Protein AF-A0A8T0N775-F1 (afdb_monomer_lite)

Structure (mmCIF, N/CA/C/O backbone):
data_AF-A0A8T0N775-F1
#
_entry.id   AF-A0A8T0N775-F1
#
loop_
_atom_site.group_PDB
_atom_site.id
_atom_site.type_symbol
_atom_site.label_atom_id
_atom_site.label_alt_id
_atom_site.label_comp_id
_atom_site.label_asym_id
_atom_site.label_entity_id
_atom_site.label_seq_id
_atom_site.pdbx_PDB_ins_code
_atom_site.Cartn_x
_atom_site.Cartn_y
_atom_site.Cartn_z
_atom_site.occupancy
_atom_site.B_iso_or_equiv
_atom_site.auth_seq_id
_atom_site.auth_comp_id
_atom_site.auth_asym_id
_atom_site.auth_atom_id
_atom_site.pdbx_PDB_model_num
ATOM 1 N N . MET A 1 1 ? 17.453 -7.716 -20.334 1.00 84.75 1 MET A N 1
ATOM 2 C CA . MET A 1 1 ? 17.693 -6.334 -20.805 1.00 84.75 1 MET A CA 1
ATOM 3 C C . MET A 1 1 ? 17.492 -6.223 -22.307 1.00 84.75 1 MET A C 1
ATOM 5 O O . MET A 1 1 ? 16.385 -5.897 -22.691 1.00 84.75 1 MET A O 1
ATOM 9 N N . HIS A 1 2 ? 18.442 -6.613 -23.163 1.00 90.62 2 HIS A N 1
ATOM 10 C CA . HIS A 1 2 ? 18.283 -6.448 -24.623 1.00 90.62 2 HIS A CA 1
ATOM 11 C C . HIS A 1 2 ? 17.076 -7.173 -25.236 1.00 90.62 2 HIS A C 1
ATOM 13 O O . HIS A 1 2 ? 16.442 -6.647 -26.139 1.00 90.62 2 HIS A O 1
ATOM 19 N N . ALA A 1 3 ? 16.717 -8.359 -24.730 1.00 91.69 3 ALA A N 1
ATOM 20 C CA . ALA A 1 3 ? 15.507 -9.049 -25.178 1.00 91.69 3 ALA A CA 1
ATOM 21 C C . ALA A 1 3 ? 14.218 -8.285 -24.820 1.00 91.69 3 ALA A C 1
ATOM 23 O O . ALA A 1 3 ? 13.255 -8.357 -25.569 1.00 91.69 3 ALA A O 1
ATOM 24 N N . ALA A 1 4 ? 14.212 -7.555 -23.701 1.00 90.94 4 ALA A N 1
ATOM 25 C CA . ALA A 1 4 ? 13.081 -6.729 -23.289 1.00 90.94 4 ALA A CA 1
ATOM 26 C C . ALA A 1 4 ? 13.001 -5.444 -24.125 1.00 90.94 4 ALA A C 1
ATOM 28 O O . ALA A 1 4 ? 11.955 -5.126 -24.677 1.00 90.94 4 ALA A O 1
ATOM 29 N N . GLU A 1 5 ? 14.144 -4.781 -24.304 1.00 91.69 5 GLU A N 1
ATOM 30 C CA . GLU A 1 5 ? 14.291 -3.575 -25.125 1.00 91.69 5 GLU A CA 1
ATOM 31 C C . GLU A 1 5 ? 13.917 -3.809 -26.595 1.00 91.69 5 GLU A C 1
ATOM 33 O O . GLU A 1 5 ? 13.253 -2.981 -27.213 1.00 91.69 5 GLU A O 1
ATOM 38 N N . GLY A 1 6 ? 14.280 -4.964 -27.155 1.00 90.88 6 GLY A N 1
ATOM 39 C CA . GLY A 1 6 ? 13.924 -5.353 -28.524 1.00 90.88 6 GLY A CA 1
ATOM 40 C C . GLY A 1 6 ? 12.517 -5.936 -28.689 1.00 90.88 6 GLY A C 1
ATOM 41 O O . GLY A 1 6 ? 12.158 -6.318 -29.802 1.00 90.88 6 GLY A O 1
ATOM 42 N N . GLY A 1 7 ? 11.745 -6.057 -27.607 1.00 90.94 7 GLY A N 1
ATOM 43 C CA . GLY A 1 7 ? 10.399 -6.630 -27.627 1.00 90.94 7 GLY A CA 1
ATOM 44 C C . GLY A 1 7 ? 10.355 -8.106 -28.034 1.00 90.94 7 GLY A C 1
ATOM 45 O O . GLY A 1 7 ? 9.494 -8.575 -28.779 1.00 90.94 7 GLY A O 1
ATOM 46 N N . HIS A 1 8 ? 11.368 -8.865 -27.624 1.00 94.75 8 HIS A N 1
ATOM 47 C CA . HIS A 1 8 ? 11.539 -10.268 -27.982 1.00 94.75 8 HIS A CA 1
ATOM 48 C C . HIS A 1 8 ? 11.008 -11.183 -26.875 1.00 94.75 8 HIS A C 1
ATOM 50 O O . HIS A 1 8 ? 11.782 -11.900 -26.233 1.00 94.75 8 HIS A O 1
ATOM 56 N N . ALA A 1 9 ? 9.687 -11.208 -26.680 1.00 92.44 9 ALA A N 1
ATOM 57 C CA . ALA A 1 9 ? 9.023 -11.975 -25.620 1.00 92.44 9 ALA A CA 1
ATOM 58 C C . ALA A 1 9 ? 9.470 -13.450 -25.544 1.00 92.44 9 ALA A C 1
ATOM 60 O O . ALA A 1 9 ? 9.742 -13.971 -24.465 1.00 92.44 9 ALA A O 1
ATOM 61 N N . ALA A 1 10 ? 9.620 -14.134 -26.685 1.00 94.19 10 ALA A N 1
ATOM 62 C CA . ALA A 1 10 ? 10.076 -15.528 -26.711 1.00 94.19 10 ALA A CA 1
ATOM 63 C C . ALA A 1 10 ? 11.511 -15.699 -26.173 1.00 94.19 10 ALA A C 1
ATOM 65 O O . ALA A 1 10 ? 11.799 -16.657 -25.456 1.00 94.19 10 ALA A O 1
ATOM 66 N N . VAL A 1 11 ? 12.402 -14.753 -26.486 1.00 94.50 11 VAL A N 1
ATOM 67 C CA . VAL A 1 11 ? 13.789 -14.752 -25.998 1.00 94.50 11 VAL A CA 1
ATOM 68 C C . VAL A 1 11 ? 13.825 -14.391 -24.516 1.00 94.50 11 VAL A C 1
ATOM 70 O O . VAL A 1 11 ? 14.530 -15.042 -23.749 1.00 94.50 11 VAL A O 1
ATOM 73 N N . ALA A 1 12 ? 13.037 -13.397 -24.098 1.00 93.94 12 ALA A N 1
ATOM 74 C CA . ALA A 1 12 ? 12.896 -13.031 -22.693 1.00 93.94 12 ALA A CA 1
ATOM 75 C C . ALA A 1 12 ? 12.409 -14.226 -21.857 1.00 93.94 12 ALA A C 1
ATOM 77 O O . ALA A 1 12 ? 13.007 -14.524 -20.828 1.00 93.94 12 ALA A O 1
ATOM 78 N N . ARG A 1 13 ? 11.410 -14.974 -22.344 1.00 94.62 13 ARG A N 1
ATOM 79 C CA . ARG A 1 13 ? 10.893 -16.177 -21.675 1.00 94.62 13 ARG A CA 1
ATOM 80 C C . ARG A 1 13 ? 11.971 -17.239 -21.499 1.00 94.62 13 ARG A C 1
ATOM 82 O O . ARG A 1 13 ? 12.171 -17.712 -20.390 1.00 94.62 13 ARG A O 1
ATOM 89 N N . LEU A 1 14 ? 12.701 -17.555 -22.569 1.00 96.06 14 LEU A N 1
ATOM 90 C CA . LEU A 1 14 ? 13.781 -18.539 -22.512 1.00 96.06 14 LEU A CA 1
ATOM 91 C C . LEU A 1 14 ? 14.865 -18.140 -21.500 1.00 96.06 14 LEU A C 1
ATOM 93 O O . LEU A 1 14 ? 15.341 -18.980 -20.744 1.00 96.06 14 LEU A O 1
ATOM 97 N N . LEU A 1 15 ? 15.247 -16.860 -21.469 1.00 94.19 15 LEU A N 1
ATOM 98 C CA . LEU A 1 15 ? 16.236 -16.356 -20.513 1.00 94.19 15 LEU A CA 1
ATOM 99 C C . LEU A 1 15 ? 15.755 -16.520 -19.066 1.00 94.19 15 LEU A C 1
ATOM 101 O O . LEU A 1 15 ? 16.523 -16.982 -18.224 1.00 94.19 15 LEU A O 1
ATOM 105 N N . LEU A 1 16 ? 14.496 -16.177 -18.791 1.00 93.31 16 LEU A N 1
ATOM 106 C CA . LEU A 1 16 ? 13.882 -16.340 -17.473 1.00 93.31 16 LEU A CA 1
ATOM 107 C C . LEU A 1 16 ? 13.796 -17.815 -17.054 1.00 93.31 16 LEU A C 1
ATOM 109 O O . LEU A 1 16 ? 14.168 -18.152 -15.933 1.00 93.31 16 LEU A O 1
ATOM 113 N N . ASP A 1 17 ? 13.396 -18.706 -17.965 1.00 91.06 17 ASP A N 1
ATOM 114 C CA . ASP A 1 17 ? 13.342 -20.155 -17.719 1.00 91.06 17 ASP A CA 1
ATOM 115 C C . ASP A 1 17 ? 14.737 -20.742 -17.425 1.00 91.06 17 ASP A C 1
ATOM 117 O O . ASP A 1 17 ? 14.873 -21.703 -16.666 1.00 91.06 17 ASP A O 1
ATOM 121 N N . CYS A 1 18 ? 15.794 -20.139 -17.980 1.00 93.19 18 CYS A N 1
ATOM 122 C CA . CYS A 1 18 ? 17.189 -20.466 -17.673 1.00 93.19 18 CYS A CA 1
ATOM 123 C C . CYS A 1 18 ? 17.726 -19.793 -16.393 1.00 93.19 18 CYS A C 1
ATOM 125 O O . CYS A 1 18 ? 18.907 -19.953 -16.078 1.00 93.19 18 CYS A O 1
ATOM 127 N N . GLY A 1 19 ? 16.892 -19.057 -15.654 1.00 87.12 19 GLY A N 1
ATOM 128 C CA . GLY A 1 19 ? 17.256 -18.421 -14.387 1.00 87.12 19 GLY A CA 1
ATOM 129 C C . GLY A 1 19 ? 17.921 -17.052 -14.528 1.00 87.12 19 GLY A C 1
ATOM 130 O O . GLY A 1 19 ? 18.602 -16.610 -13.602 1.00 87.12 19 GLY A O 1
ATOM 131 N N . ALA A 1 20 ? 17.760 -16.369 -15.667 1.00 88.62 20 ALA A N 1
ATOM 132 C CA . A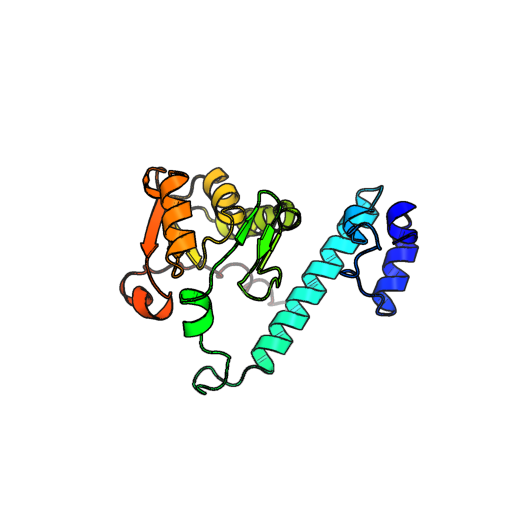LA A 1 20 ? 18.201 -14.985 -15.778 1.00 88.62 20 ALA A CA 1
ATOM 133 C C . ALA A 1 20 ? 17.448 -14.111 -14.755 1.00 88.62 20 ALA A C 1
ATOM 135 O O . ALA A 1 20 ? 16.220 -14.187 -14.669 1.00 88.62 20 ALA A O 1
ATOM 136 N N . PRO A 1 21 ? 18.150 -13.262 -13.989 1.00 81.44 21 PRO A N 1
ATOM 137 C CA . PRO A 1 21 ? 17.514 -12.469 -12.949 1.00 81.44 21 PRO A CA 1
ATOM 138 C C . PRO A 1 21 ? 16.680 -11.338 -13.563 1.00 81.44 21 PRO A C 1
ATOM 140 O O . PRO A 1 21 ? 17.197 -10.487 -14.290 1.00 81.44 21 PRO A O 1
ATOM 143 N N . TRP A 1 22 ? 15.382 -11.327 -13.257 1.00 81.56 22 TRP A N 1
ATOM 144 C CA . TRP A 1 22 ? 14.430 -10.336 -13.772 1.00 81.56 22 TRP A CA 1
ATOM 145 C C . TRP A 1 22 ? 14.584 -8.957 -13.108 1.00 81.56 22 TRP A C 1
ATOM 147 O O . TRP A 1 22 ? 14.297 -7.939 -13.733 1.00 81.56 22 TRP A O 1
ATOM 157 N N . ASN A 1 23 ? 15.081 -8.926 -11.867 1.00 81.69 23 ASN A N 1
ATOM 158 C CA . ASN A 1 23 ? 15.211 -7.737 -11.021 1.00 81.69 23 ASN A CA 1
ATOM 159 C C . ASN A 1 23 ? 16.591 -7.054 -11.099 1.00 81.69 23 ASN A C 1
ATOM 161 O O . ASN A 1 23 ? 16.858 -6.116 -10.348 1.00 81.69 23 ASN A O 1
ATOM 165 N N . VAL A 1 24 ? 17.492 -7.518 -11.972 1.00 84.12 24 VAL A N 1
ATOM 166 C CA . VAL A 1 24 ? 18.807 -6.884 -12.139 1.00 84.12 24 VAL A CA 1
ATOM 167 C C . VAL A 1 24 ? 18.664 -5.534 -12.830 1.00 84.12 24 VAL A C 1
ATOM 169 O O . VAL A 1 24 ? 18.008 -5.410 -13.865 1.00 84.12 24 VAL A O 1
ATOM 172 N N . LEU A 1 25 ? 19.340 -4.537 -12.263 1.00 81.81 25 LEU A N 1
ATOM 173 C CA . LEU A 1 25 ? 19.388 -3.182 -12.792 1.00 81.81 25 LEU A CA 1
ATOM 174 C C . LEU A 1 25 ? 20.577 -3.000 -13.741 1.00 81.81 25 LEU A C 1
ATOM 176 O O . LEU A 1 25 ? 21.671 -3.526 -13.522 1.00 81.81 25 LEU A O 1
ATOM 180 N N . SER A 1 26 ? 20.366 -2.214 -14.792 1.00 83.25 26 SER A N 1
ATOM 181 C CA . SER A 1 26 ? 21.425 -1.704 -15.657 1.00 83.25 26 SER A CA 1
ATOM 182 C C . SER A 1 26 ? 22.289 -0.665 -14.916 1.00 83.25 26 SER A C 1
ATOM 184 O O . SER A 1 26 ? 21.885 -0.148 -13.872 1.00 83.25 26 SER A O 1
ATOM 186 N N . PRO A 1 27 ? 23.443 -0.253 -15.478 1.00 85.31 27 PRO A N 1
ATOM 187 C CA . PRO A 1 27 ? 24.215 0.876 -14.948 1.00 85.31 27 PRO A CA 1
ATOM 188 C C . PRO A 1 27 ? 23.435 2.199 -14.867 1.00 85.31 27 PRO A C 1
ATOM 190 O O . PRO A 1 27 ? 23.824 3.087 -14.117 1.00 85.31 27 PRO A O 1
ATOM 193 N N . SER A 1 28 ? 22.345 2.337 -15.629 1.00 81.12 28 SER A N 1
ATOM 194 C CA . SER A 1 28 ? 21.437 3.488 -15.581 1.00 81.12 28 SER A CA 1
ATOM 195 C C . SER A 1 28 ? 20.267 3.301 -14.606 1.00 81.12 28 SER A C 1
ATOM 197 O O . SER A 1 28 ? 19.379 4.145 -14.570 1.00 81.12 28 SER A O 1
ATOM 199 N N . GLY A 1 29 ? 20.247 2.209 -13.835 1.00 78.75 29 GLY A N 1
ATOM 200 C CA . GLY A 1 29 ? 19.228 1.935 -12.822 1.00 78.75 29 GLY A CA 1
ATOM 201 C C . GLY A 1 29 ? 17.911 1.370 -13.356 1.00 78.75 29 GLY A C 1
ATOM 202 O O . GLY A 1 29 ? 16.942 1.345 -12.610 1.00 78.75 29 GLY A O 1
ATOM 203 N N . LEU A 1 30 ? 17.860 0.920 -14.613 1.00 81.19 30 LEU A N 1
ATOM 204 C CA . LEU A 1 30 ? 16.644 0.378 -15.233 1.00 81.19 30 LEU A CA 1
ATOM 205 C C . LEU A 1 30 ? 16.643 -1.149 -15.171 1.00 81.19 30 LEU A C 1
ATOM 207 O O . LEU A 1 30 ? 17.683 -1.767 -15.394 1.00 81.19 30 LEU A O 1
ATOM 211 N N . SER A 1 31 ? 15.493 -1.756 -14.900 1.00 88.44 31 SER A N 1
ATOM 212 C CA . SER A 1 31 ? 15.269 -3.203 -14.941 1.00 88.44 31 SER A CA 1
ATOM 213 C C . SER A 1 31 ? 14.849 -3.683 -16.334 1.00 88.44 31 SER A C 1
ATOM 215 O O . SER A 1 31 ? 14.630 -2.897 -17.259 1.00 88.44 31 SER A O 1
ATOM 217 N N . ALA A 1 32 ? 14.720 -5.002 -16.505 1.00 89.25 32 ALA A N 1
ATOM 218 C CA . ALA A 1 32 ? 14.197 -5.557 -17.751 1.00 89.25 32 ALA A CA 1
ATOM 219 C C . ALA A 1 32 ? 12.751 -5.110 -18.008 1.00 89.25 32 ALA A C 1
ATOM 221 O O . ALA A 1 32 ? 12.403 -4.888 -19.163 1.00 89.25 32 ALA A O 1
ATOM 222 N N . GLY A 1 33 ? 11.944 -4.954 -16.952 1.00 86.62 33 GLY A N 1
ATOM 223 C CA . GLY A 1 33 ? 10.569 -4.464 -17.052 1.00 86.62 33 GLY A CA 1
ATOM 224 C C . GLY A 1 33 ? 10.501 -3.009 -17.510 1.00 86.62 33 GLY A C 1
ATOM 225 O O . GLY A 1 33 ? 9.695 -2.690 -18.377 1.00 86.62 33 GLY A O 1
ATOM 226 N N . ASP A 1 34 ? 11.404 -2.156 -17.015 1.00 84.38 34 ASP A N 1
ATOM 227 C CA . ASP A 1 34 ? 11.459 -0.734 -17.400 1.00 84.38 34 ASP A CA 1
ATOM 228 C C . ASP A 1 34 ? 11.850 -0.532 -18.869 1.00 84.38 34 ASP A C 1
ATOM 230 O O . ASP A 1 34 ? 11.483 0.460 -19.492 1.00 84.38 34 ASP A O 1
ATOM 234 N N . LEU A 1 35 ? 12.620 -1.473 -19.419 1.00 88.38 35 LEU A N 1
ATOM 235 C CA . LEU A 1 35 ? 13.080 -1.441 -20.805 1.00 88.38 35 LEU A CA 1
ATOM 236 C C . LEU A 1 35 ? 12.129 -2.144 -21.777 1.00 88.38 35 LEU A C 1
ATOM 238 O O . LEU A 1 35 ? 12.411 -2.139 -22.971 1.00 88.38 35 LEU A O 1
ATOM 242 N N . ALA A 1 36 ? 11.053 -2.782 -21.310 1.00 92.00 36 ALA A N 1
ATOM 243 C CA . ALA A 1 36 ? 10.150 -3.514 -22.191 1.00 92.00 36 ALA A CA 1
ATOM 244 C C . ALA A 1 36 ? 9.499 -2.565 -23.211 1.00 92.00 36 ALA A C 1
ATOM 246 O O . ALA A 1 36 ? 8.803 -1.621 -22.840 1.00 92.00 36 ALA A O 1
ATOM 247 N N . SER A 1 37 ? 9.738 -2.806 -24.502 1.00 87.12 37 SER A N 1
ATOM 248 C CA . SER A 1 37 ? 9.264 -1.920 -25.575 1.00 87.12 37 SER A CA 1
ATOM 249 C C . SER A 1 37 ? 7.874 -2.266 -26.107 1.00 87.12 37 SER A C 1
ATOM 251 O O . SER A 1 37 ? 7.293 -1.474 -26.853 1.00 87.12 37 SER A O 1
ATOM 253 N N . ASP A 1 38 ? 7.323 -3.415 -25.714 1.00 91.31 38 ASP A N 1
ATOM 254 C CA . ASP A 1 38 ? 5.996 -3.871 -26.106 1.00 91.31 38 ASP A CA 1
ATOM 255 C C . ASP A 1 38 ? 5.217 -4.500 -24.929 1.00 91.31 38 ASP A C 1
ATOM 257 O O . ASP A 1 38 ? 5.830 -5.002 -23.977 1.00 91.31 38 ASP A O 1
ATOM 261 N N . PRO A 1 39 ? 3.870 -4.502 -24.994 1.00 87.38 39 PRO A N 1
ATOM 262 C CA . PRO A 1 39 ? 3.026 -5.034 -23.926 1.00 87.38 39 PRO A CA 1
ATOM 263 C C . PRO A 1 39 ? 3.217 -6.528 -23.644 1.00 87.38 39 PRO A C 1
ATOM 265 O O . PRO A 1 39 ? 3.200 -6.919 -22.483 1.00 87.38 39 PRO A O 1
ATOM 268 N N . ASP A 1 40 ? 3.438 -7.363 -24.663 1.00 88.75 40 ASP A N 1
ATOM 269 C CA . ASP A 1 40 ? 3.531 -8.817 -24.474 1.00 88.75 40 ASP A CA 1
ATOM 270 C C . ASP A 1 40 ? 4.802 -9.183 -23.696 1.00 88.75 40 ASP A C 1
ATOM 272 O O . ASP A 1 40 ? 4.796 -10.058 -22.821 1.00 88.75 40 ASP A O 1
ATOM 276 N N . THR A 1 41 ? 5.910 -8.501 -23.998 1.00 88.44 41 THR A N 1
ATOM 277 C CA . THR A 1 41 ? 7.165 -8.674 -23.262 1.00 88.44 41 THR A CA 1
ATOM 278 C C . THR A 1 41 ? 7.074 -8.096 -21.851 1.00 88.44 41 THR A C 1
ATOM 280 O O . THR A 1 41 ? 7.595 -8.712 -20.917 1.00 88.44 41 THR A O 1
ATOM 283 N N . TYR A 1 42 ? 6.392 -6.960 -21.673 1.00 85.56 42 TYR A N 1
ATOM 284 C CA . TYR A 1 42 ? 6.141 -6.383 -20.351 1.00 85.56 42 TYR A CA 1
ATOM 285 C C . TYR A 1 42 ? 5.314 -7.327 -19.468 1.00 85.56 42 TYR A C 1
ATOM 287 O O . TYR A 1 42 ? 5.747 -7.670 -18.367 1.00 85.56 42 TYR A O 1
ATOM 295 N N . ASP A 1 43 ? 4.180 -7.817 -19.973 1.00 87.12 43 ASP A N 1
ATOM 296 C CA .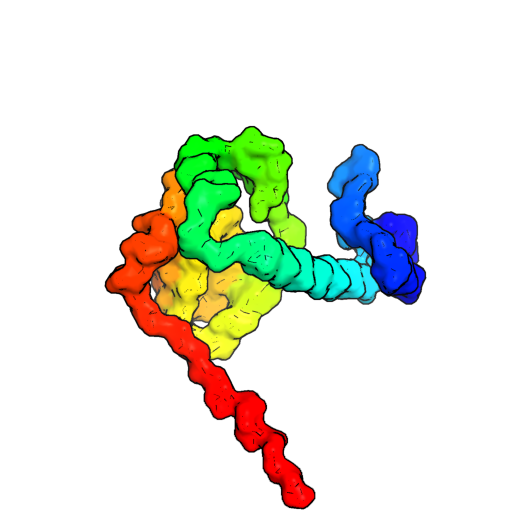 ASP A 1 43 ? 3.279 -8.717 -19.246 1.00 87.12 43 ASP A CA 1
ATOM 297 C C . ASP A 1 43 ? 3.977 -10.024 -18.857 1.00 87.12 43 ASP A C 1
ATOM 299 O O . ASP A 1 43 ? 3.796 -10.533 -17.749 1.00 87.12 43 ASP A O 1
ATOM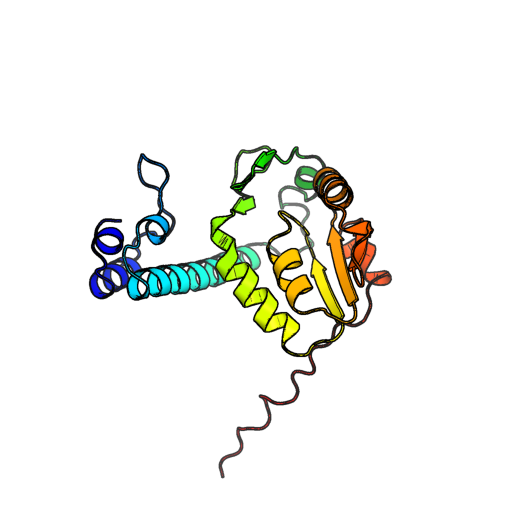 303 N N . LEU A 1 44 ? 4.828 -10.554 -19.740 1.00 92.00 44 LEU A N 1
ATOM 304 C CA . LEU A 1 44 ? 5.662 -11.718 -19.448 1.00 92.00 44 LEU A CA 1
ATOM 305 C C . LEU A 1 44 ? 6.631 -11.466 -18.284 1.00 92.00 44 LEU A C 1
ATOM 307 O O . LEU A 1 44 ? 6.763 -12.314 -17.397 1.00 92.00 44 LEU A O 1
ATOM 311 N N .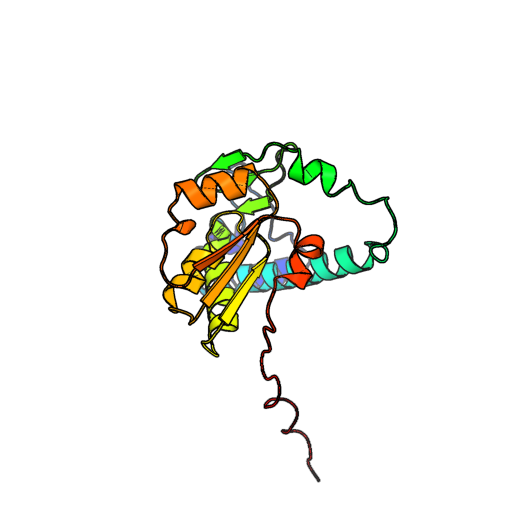 LEU A 1 45 ? 7.346 -10.339 -18.315 1.00 88.31 45 LEU A N 1
ATOM 312 C CA . LEU A 1 45 ? 8.312 -9.980 -17.275 1.00 88.31 45 LEU A CA 1
ATOM 313 C C . LEU A 1 45 ? 7.603 -9.740 -15.940 1.00 88.31 45 LEU A C 1
ATOM 315 O O . LEU A 1 45 ? 8.087 -10.203 -14.908 1.00 88.31 45 LEU A O 1
ATOM 319 N N . LEU A 1 46 ? 6.438 -9.091 -15.977 1.00 82.19 46 LEU A N 1
ATOM 320 C CA . LEU A 1 46 ? 5.595 -8.863 -14.812 1.00 82.19 46 LEU A CA 1
ATOM 321 C C . LEU A 1 46 ? 5.090 -10.187 -14.220 1.00 82.19 46 LEU A C 1
ATOM 323 O O . LEU A 1 46 ? 5.318 -10.441 -13.042 1.00 82.19 46 LEU A O 1
ATOM 327 N N . ASP A 1 47 ? 4.475 -11.073 -15.011 1.00 83.94 47 ASP A N 1
ATOM 328 C CA . ASP A 1 47 ? 3.993 -12.381 -14.527 1.00 83.94 47 ASP A CA 1
ATOM 329 C C . ASP A 1 47 ? 5.128 -13.209 -13.905 1.00 83.94 47 ASP A C 1
ATOM 331 O O . ASP A 1 47 ? 4.964 -13.808 -12.837 1.00 83.94 47 ASP A O 1
ATOM 335 N N . HIS A 1 48 ? 6.310 -13.196 -14.524 1.00 85.69 48 HIS A N 1
ATOM 336 C CA . HIS A 1 48 ? 7.468 -13.893 -13.977 1.00 85.69 48 HIS A CA 1
ATOM 337 C C . HIS A 1 48 ? 7.968 -13.273 -12.665 1.00 85.69 48 HIS A C 1
ATOM 339 O O . HIS A 1 48 ? 8.290 -14.014 -11.729 1.00 85.69 48 HIS A O 1
ATOM 345 N N . ALA A 1 49 ? 8.004 -11.942 -12.568 1.00 78.69 49 ALA A N 1
ATOM 346 C CA . ALA A 1 49 ? 8.354 -11.229 -11.342 1.00 78.69 49 ALA A CA 1
ATOM 347 C C . ALA A 1 49 ? 7.396 -11.586 -10.198 1.00 78.69 49 ALA A C 1
ATOM 349 O O . ALA A 1 49 ? 7.837 -11.999 -9.127 1.00 78.69 49 ALA A O 1
ATOM 350 N N . LEU A 1 50 ? 6.084 -11.550 -10.453 1.00 75.75 50 LEU A N 1
ATOM 351 C CA . LEU A 1 50 ? 5.056 -11.882 -9.461 1.00 75.75 50 LEU A CA 1
ATOM 352 C C . LEU A 1 50 ? 5.176 -13.310 -8.939 1.00 75.75 50 LEU A C 1
ATOM 354 O O . LEU A 1 50 ? 5.102 -13.549 -7.731 1.00 75.75 50 LEU A O 1
ATOM 358 N N . ARG A 1 51 ? 5.390 -14.274 -9.838 1.00 80.44 51 ARG A N 1
ATOM 359 C CA . ARG A 1 51 ? 5.589 -15.676 -9.447 1.00 80.44 51 ARG A CA 1
ATOM 360 C C . ARG A 1 51 ? 6.866 -15.854 -8.643 1.00 80.44 51 ARG A C 1
ATOM 362 O O . ARG A 1 51 ? 6.856 -16.573 -7.644 1.00 80.44 51 ARG A O 1
ATOM 369 N N . SER A 1 52 ? 7.944 -15.202 -9.069 1.00 78.19 52 SER A N 1
ATOM 370 C CA . SER A 1 52 ? 9.229 -15.253 -8.377 1.00 78.19 52 SER A CA 1
ATOM 371 C C . SER A 1 52 ? 9.111 -14.684 -6.968 1.00 78.19 52 SER A C 1
ATOM 373 O O . SER A 1 52 ? 9.508 -15.357 -6.024 1.00 78.19 52 SER A O 1
ATOM 375 N N . GLU A 1 53 ? 8.481 -13.521 -6.799 1.00 74.88 53 GLU A N 1
ATOM 376 C CA . GLU A 1 53 ? 8.250 -12.907 -5.486 1.00 74.88 53 GLU A CA 1
ATOM 377 C C . GLU A 1 53 ? 7.333 -13.747 -4.595 1.00 74.88 53 GLU A C 1
ATOM 379 O O . GLU A 1 53 ? 7.605 -13.923 -3.408 1.00 74.88 53 GLU A O 1
ATOM 384 N N . LEU A 1 54 ? 6.283 -14.363 -5.146 1.00 72.06 54 LEU A N 1
ATOM 385 C CA . LEU A 1 54 ? 5.425 -15.256 -4.365 1.00 72.06 54 LEU A CA 1
ATOM 386 C C . LEU A 1 54 ? 6.200 -16.478 -3.845 1.00 72.06 54 LEU A C 1
ATOM 388 O O . LEU A 1 54 ? 6.022 -16.887 -2.689 1.00 72.06 54 LEU A O 1
ATOM 392 N N . ILE A 1 55 ? 7.061 -17.060 -4.685 1.00 73.38 55 ILE A N 1
ATOM 393 C CA . ILE A 1 55 ? 7.913 -18.196 -4.319 1.00 73.38 55 ILE A CA 1
ATOM 394 C C . ILE A 1 55 ? 8.959 -17.760 -3.295 1.00 73.38 55 ILE A C 1
ATOM 396 O O . ILE A 1 55 ? 9.049 -18.383 -2.237 1.00 73.38 55 ILE A O 1
ATOM 400 N N . LEU A 1 56 ? 9.707 -16.690 -3.568 1.00 69.06 56 LEU A N 1
ATOM 401 C CA . LEU A 1 56 ? 10.735 -16.158 -2.674 1.00 69.06 56 LEU A CA 1
ATOM 402 C C . LEU A 1 56 ? 10.137 -15.759 -1.326 1.00 69.06 56 LEU A C 1
ATOM 404 O O . LEU A 1 56 ? 10.656 -16.169 -0.293 1.00 69.06 56 LEU A O 1
ATOM 408 N N . GLY A 1 57 ? 8.989 -15.083 -1.318 1.00 60.50 57 GLY A N 1
ATOM 409 C CA . GLY A 1 57 ? 8.247 -14.748 -0.106 1.00 60.50 57 GLY A CA 1
ATOM 410 C C . GLY A 1 57 ? 7.759 -15.984 0.653 1.00 60.50 57 GLY A C 1
ATOM 411 O O . GLY A 1 57 ? 7.806 -16.019 1.881 1.00 60.50 57 GLY A O 1
ATOM 412 N N . THR A 1 58 ? 7.333 -17.043 -0.043 1.00 63.22 58 THR A N 1
ATOM 413 C CA . THR A 1 58 ? 6.947 -18.314 0.599 1.00 63.22 58 THR A CA 1
ATOM 414 C C . THR A 1 58 ? 8.149 -19.042 1.193 1.00 63.22 58 THR A C 1
ATOM 416 O O . THR A 1 58 ? 8.060 -19.566 2.303 1.00 63.22 58 THR A O 1
ATOM 419 N N . VAL A 1 59 ? 9.279 -19.060 0.485 1.00 65.62 59 VAL A N 1
ATOM 420 C CA . VAL A 1 59 ? 10.537 -19.635 0.972 1.00 65.62 59 VAL A CA 1
ATOM 421 C C . VAL A 1 59 ? 11.048 -18.843 2.171 1.00 65.62 59 VAL A C 1
ATOM 423 O O . VAL A 1 59 ? 11.360 -19.456 3.187 1.00 65.62 59 VAL A O 1
ATOM 426 N N . ALA A 1 60 ? 11.036 -17.512 2.109 1.00 61.12 60 ALA A N 1
ATOM 427 C CA . ALA A 1 60 ? 11.397 -16.635 3.217 1.00 61.12 60 ALA A CA 1
ATOM 428 C C . ALA A 1 60 ? 10.506 -16.883 4.442 1.00 61.12 60 ALA A C 1
ATOM 430 O O . ALA A 1 60 ? 11.026 -17.061 5.536 1.00 61.12 60 ALA A O 1
ATOM 431 N N . ARG A 1 61 ? 9.181 -17.018 4.269 1.00 58.03 61 ARG A N 1
ATOM 432 C CA . ARG A 1 61 ? 8.250 -17.386 5.358 1.00 58.03 61 ARG A CA 1
ATOM 433 C C . ARG A 1 61 ? 8.494 -18.780 5.936 1.00 58.03 61 ARG A C 1
ATOM 435 O O . ARG A 1 61 ? 8.188 -19.009 7.097 1.00 58.03 61 ARG A O 1
ATOM 442 N N . ARG A 1 62 ? 8.988 -19.723 5.128 1.00 58.72 62 ARG A N 1
ATOM 443 C CA . ARG A 1 62 ? 9.284 -21.101 5.556 1.00 58.72 62 ARG A CA 1
ATOM 444 C C . ARG A 1 62 ? 10.657 -21.228 6.220 1.00 58.72 62 ARG A C 1
ATOM 446 O O . ARG A 1 62 ? 10.849 -22.121 7.039 1.00 58.72 62 ARG A O 1
ATOM 453 N N . GLN A 1 63 ? 11.607 -20.386 5.820 1.00 52.72 63 GLN A N 1
ATOM 454 C CA . GLN A 1 63 ? 12.933 -20.267 6.429 1.00 52.72 63 GLN A CA 1
ATOM 455 C C . GLN A 1 63 ? 12.903 -19.388 7.682 1.00 52.72 63 GLN A C 1
ATOM 457 O O . GLN A 1 63 ? 13.696 -19.614 8.592 1.00 52.72 63 GLN A O 1
ATOM 462 N N . ALA A 1 64 ? 11.964 -18.442 7.764 1.00 41.66 64 ALA A N 1
ATOM 463 C CA . ALA A 1 64 ? 11.578 -17.824 9.017 1.00 41.66 64 ALA A CA 1
ATOM 464 C C . ALA A 1 64 ? 11.033 -18.925 9.939 1.00 41.66 64 ALA A C 1
ATOM 466 O O . ALA A 1 64 ? 10.080 -19.631 9.603 1.00 41.66 64 ALA A O 1
ATOM 467 N N . ALA A 1 65 ? 11.684 -19.107 11.087 1.00 39.50 65 ALA A N 1
ATOM 468 C CA . ALA A 1 65 ? 11.189 -19.961 12.157 1.00 39.50 65 ALA A CA 1
ATOM 469 C C . ALA A 1 65 ? 9.734 -19.577 12.513 1.00 39.50 65 ALA A C 1
ATOM 471 O O . ALA A 1 65 ? 9.334 -18.432 12.269 1.00 39.50 65 ALA A O 1
ATOM 472 N N . PRO A 1 66 ? 8.921 -20.494 13.086 1.00 42.31 66 PRO A N 1
ATOM 473 C CA . PRO A 1 66 ? 7.615 -20.112 13.619 1.00 42.31 66 PRO A CA 1
ATOM 474 C C . PRO A 1 66 ? 7.804 -18.877 14.498 1.00 42.31 66 PRO A C 1
ATOM 476 O O . PRO A 1 66 ? 8.737 -18.854 15.296 1.00 42.31 66 PRO A O 1
ATOM 479 N N . ALA A 1 67 ? 6.960 -17.862 14.297 1.00 43.84 67 ALA A N 1
ATOM 480 C CA . ALA A 1 67 ? 7.035 -16.530 14.898 1.00 43.84 67 ALA A CA 1
ATOM 481 C C . ALA A 1 67 ? 6.852 -16.547 16.431 1.00 43.84 67 ALA A C 1
ATOM 483 O O . ALA A 1 67 ? 5.888 -16.010 16.958 1.00 43.84 67 ALA A O 1
ATOM 484 N N . ASN A 1 68 ? 7.776 -17.216 17.117 1.00 44.34 68 ASN A N 1
ATOM 485 C CA . ASN A 1 68 ? 7.967 -17.342 18.557 1.00 44.34 68 ASN A CA 1
ATOM 486 C C . ASN A 1 68 ? 9.467 -17.413 18.916 1.00 44.34 68 ASN A C 1
ATOM 488 O O . ASN A 1 68 ? 9.803 -17.702 20.061 1.00 44.34 68 ASN A O 1
ATOM 492 N N . SER A 1 69 ? 10.379 -17.175 17.968 1.00 38.41 69 SER A N 1
ATOM 493 C CA . SER A 1 69 ? 11.797 -16.969 18.269 1.00 38.41 69 SER A CA 1
ATOM 494 C C . SER A 1 69 ? 12.173 -15.522 17.985 1.00 38.41 69 SER A C 1
ATOM 496 O O . SER A 1 69 ? 12.073 -15.059 16.849 1.00 38.41 69 SER A O 1
ATOM 498 N N . ASP A 1 70 ? 12.625 -14.869 19.044 1.00 46.66 70 ASP A N 1
ATOM 499 C CA . ASP A 1 70 ? 13.128 -13.501 19.220 1.00 46.66 70 ASP A CA 1
ATOM 500 C C . ASP A 1 70 ? 14.375 -13.150 18.361 1.00 46.66 70 ASP A C 1
ATOM 502 O O . ASP A 1 70 ? 15.142 -12.263 18.703 1.00 46.66 70 ASP A O 1
ATOM 506 N N . ASP A 1 71 ? 14.612 -13.877 17.260 1.00 40.34 71 ASP A N 1
ATOM 507 C CA . ASP A 1 71 ? 15.872 -13.889 16.489 1.00 40.34 71 ASP A CA 1
ATOM 508 C C . ASP A 1 71 ? 15.731 -13.381 15.035 1.00 40.34 71 ASP A C 1
ATOM 510 O O . ASP A 1 71 ? 16.679 -13.435 14.249 1.00 40.34 71 ASP A O 1
ATOM 514 N N . GLY A 1 72 ? 14.563 -12.864 14.636 1.00 42.38 72 GLY A N 1
ATOM 515 C CA . GLY A 1 72 ? 14.517 -11.922 13.506 1.00 42.38 72 GLY A CA 1
ATOM 516 C C . GLY A 1 72 ? 15.083 -10.572 13.962 1.00 42.38 72 GLY A C 1
ATOM 517 O O . GLY A 1 72 ? 14.955 -10.277 15.151 1.00 42.38 72 GLY A O 1
ATOM 518 N N . PRO A 1 73 ? 15.678 -9.721 13.092 1.00 40.69 73 PRO A N 1
ATOM 519 C CA . PRO A 1 73 ? 15.932 -8.342 13.500 1.00 40.69 73 PRO A CA 1
ATOM 520 C C . PRO A 1 73 ? 14.592 -7.803 14.011 1.00 40.69 73 PRO A C 1
ATOM 522 O O . PRO A 1 73 ? 13.589 -7.923 13.294 1.00 40.69 73 PRO A O 1
ATOM 525 N N . PRO A 1 74 ? 14.522 -7.353 15.271 1.00 43.66 74 PRO A N 1
ATOM 526 C CA . PRO A 1 74 ? 13.242 -7.163 15.916 1.00 43.66 74 PRO A CA 1
ATOM 527 C C . PRO A 1 74 ? 12.451 -6.140 15.104 1.00 43.66 74 PRO A C 1
ATOM 529 O O . PRO A 1 74 ? 13.011 -5.166 14.601 1.00 43.66 74 PRO A O 1
ATOM 532 N N . ALA A 1 75 ? 11.136 -6.332 14.981 1.00 49.62 75 ALA A N 1
ATOM 533 C CA . ALA A 1 75 ? 10.245 -5.315 14.413 1.00 49.62 75 ALA A CA 1
ATOM 534 C C . ALA A 1 75 ? 10.391 -3.948 15.129 1.00 49.62 75 ALA A C 1
ATOM 536 O O . ALA A 1 75 ? 9.948 -2.925 14.613 1.00 49.62 75 ALA A O 1
ATOM 537 N N . GLU A 1 76 ? 11.030 -3.932 16.304 1.00 49.31 76 GLU A N 1
ATOM 538 C CA . GLU A 1 76 ? 11.528 -2.751 17.016 1.00 49.31 76 GLU A CA 1
ATOM 539 C C . GLU A 1 76 ? 12.459 -1.898 16.146 1.00 49.31 76 GLU A C 1
ATOM 541 O O . GLU A 1 76 ? 12.243 -0.694 16.061 1.00 49.31 76 GLU A O 1
ATOM 546 N N . ASN A 1 77 ? 13.377 -2.499 15.379 1.00 61.22 77 ASN A N 1
ATOM 547 C CA . ASN A 1 77 ? 14.260 -1.743 14.491 1.00 61.22 77 ASN A CA 1
ATOM 548 C C . ASN A 1 77 ? 13.496 -1.038 13.369 1.00 61.22 77 ASN A C 1
ATOM 550 O O . ASN A 1 77 ? 13.886 0.058 12.997 1.00 61.22 77 ASN A O 1
ATOM 554 N N . TYR A 1 78 ? 12.414 -1.618 12.835 1.00 61.16 78 TYR A N 1
ATOM 555 C CA . TYR A 1 78 ? 11.651 -0.967 11.765 1.00 61.16 78 TYR A CA 1
ATOM 556 C C . TYR A 1 78 ? 10.866 0.240 12.283 1.00 61.16 78 TYR A C 1
ATOM 558 O O . TYR A 1 78 ? 10.941 1.306 11.685 1.00 61.16 78 TYR A O 1
ATOM 566 N N . LEU A 1 79 ? 10.161 0.100 13.411 1.00 69.44 79 LEU A N 1
ATOM 567 C CA . LEU A 1 79 ? 9.355 1.191 13.978 1.00 69.44 79 LEU A CA 1
ATOM 568 C C . LEU A 1 79 ? 10.198 2.350 14.527 1.00 69.44 79 LEU A C 1
ATOM 570 O O . LEU A 1 79 ? 9.691 3.464 14.656 1.00 69.44 79 LEU A O 1
ATOM 574 N N . GLU A 1 80 ? 11.461 2.080 14.855 1.00 65.94 80 GLU A N 1
ATOM 575 C CA . GLU A 1 80 ? 12.443 3.074 15.296 1.00 65.94 80 GLU A CA 1
ATOM 576 C C . GLU A 1 80 ? 13.337 3.580 14.150 1.00 65.94 80 GLU A C 1
ATOM 578 O O . GLU A 1 80 ? 14.033 4.590 14.300 1.00 65.94 80 GLU A O 1
ATOM 583 N N . SER A 1 81 ? 13.330 2.903 12.997 1.00 63.97 81 SER A N 1
ATOM 584 C CA . SER A 1 81 ? 14.120 3.303 11.835 1.00 63.97 81 SER A CA 1
ATOM 585 C C . SER A 1 81 ? 13.519 4.518 11.142 1.00 63.97 81 SER A C 1
ATOM 587 O O . SER A 1 81 ? 12.309 4.704 11.080 1.00 63.97 81 SER A O 1
ATOM 589 N N . ARG A 1 82 ? 14.387 5.357 10.571 1.00 65.44 82 ARG A N 1
ATOM 590 C CA . ARG A 1 82 ? 13.932 6.404 9.658 1.00 65.44 82 ARG A CA 1
ATOM 591 C C . ARG A 1 82 ? 13.552 5.792 8.325 1.00 65.44 82 ARG A C 1
ATOM 593 O O . ARG A 1 82 ? 14.334 5.030 7.755 1.00 65.44 82 ARG A O 1
ATOM 600 N N . VAL A 1 83 ? 12.410 6.214 7.801 1.00 65.62 83 VAL A N 1
ATOM 601 C CA . VAL A 1 83 ? 11.950 5.824 6.472 1.00 65.62 83 VAL A CA 1
ATOM 602 C C . VAL A 1 83 ? 12.074 7.031 5.553 1.00 65.62 83 VAL A C 1
ATOM 604 O O . VAL A 1 83 ? 11.580 8.122 5.843 1.00 65.62 83 VAL A O 1
ATOM 607 N N . SER A 1 84 ? 12.770 6.857 4.433 1.00 64.31 84 SER A N 1
ATOM 608 C CA . SER A 1 84 ? 12.889 7.910 3.427 1.00 64.31 84 SER A CA 1
ATOM 609 C C . SER A 1 84 ? 11.838 7.718 2.341 1.00 64.31 84 SER A C 1
ATOM 611 O O . SER A 1 84 ? 11.693 6.633 1.781 1.00 64.31 84 SER A O 1
ATOM 613 N N . PHE A 1 85 ? 11.098 8.789 2.059 1.00 67.88 85 PHE A N 1
ATOM 614 C CA . PHE A 1 85 ? 10.060 8.824 1.036 1.00 67.88 85 PHE A CA 1
ATOM 615 C C . PHE A 1 85 ? 10.537 9.675 -0.141 1.00 67.88 85 PHE A C 1
ATOM 617 O O . PHE A 1 85 ? 10.976 10.812 0.051 1.00 67.88 85 PHE A O 1
ATOM 624 N N . SER A 1 86 ? 10.393 9.160 -1.357 1.00 64.75 86 SER A N 1
ATOM 625 C CA . SER A 1 86 ? 10.378 9.953 -2.586 1.00 64.75 86 SER A CA 1
ATOM 626 C C . SER A 1 86 ? 9.127 9.623 -3.402 1.00 64.75 86 SER A C 1
ATOM 628 O O . SER A 1 86 ? 8.387 8.698 -3.070 1.00 64.75 86 SER A O 1
ATOM 630 N N . GLU A 1 87 ? 8.880 10.378 -4.475 1.00 59.69 87 GLU A N 1
ATOM 631 C CA . GLU A 1 87 ? 7.779 10.088 -5.407 1.00 59.69 87 GLU A CA 1
ATOM 632 C C . GLU A 1 87 ? 7.902 8.691 -6.039 1.00 59.69 87 GLU A C 1
ATOM 634 O O . GLU A 1 87 ? 6.899 8.069 -6.373 1.00 59.69 87 GLU A O 1
ATOM 639 N N . GLU A 1 88 ? 9.126 8.173 -6.157 1.00 60.84 88 GLU A N 1
ATOM 640 C CA . GLU A 1 88 ? 9.423 6.922 -6.857 1.00 60.84 88 GLU A CA 1
ATOM 641 C C . GLU A 1 88 ? 9.609 5.720 -5.924 1.00 60.84 88 GLU A C 1
ATOM 643 O O . GLU A 1 88 ? 9.530 4.582 -6.391 1.00 60.84 88 GLU A O 1
ATOM 648 N N . ARG A 1 89 ? 9.906 5.932 -4.632 1.00 65.56 89 ARG A N 1
ATOM 649 C CA . ARG A 1 89 ? 10.272 4.838 -3.718 1.00 65.56 89 ARG A CA 1
ATOM 650 C C . ARG A 1 89 ? 10.192 5.182 -2.237 1.00 65.56 89 ARG A C 1
ATOM 652 O O . ARG A 1 89 ? 10.343 6.334 -1.833 1.00 65.56 89 ARG A O 1
ATOM 659 N N . VAL A 1 90 ? 10.069 4.132 -1.434 1.00 63.69 90 VAL A N 1
ATOM 660 C CA . VAL A 1 90 ? 10.289 4.135 0.011 1.00 63.69 90 VAL A CA 1
ATOM 661 C C . VAL A 1 90 ? 11.476 3.248 0.335 1.00 63.69 90 VAL A C 1
ATOM 663 O O . VAL A 1 90 ? 11.533 2.088 -0.078 1.00 63.69 90 VAL A O 1
ATOM 666 N N . MET A 1 91 ? 12.428 3.803 1.078 1.00 66.81 91 MET A N 1
ATOM 667 C CA . MET A 1 91 ? 13.613 3.082 1.535 1.00 66.81 91 MET A CA 1
ATOM 668 C C . MET A 1 91 ? 13.699 3.116 3.057 1.00 66.81 91 MET A C 1
ATOM 670 O O . MET A 1 91 ? 13.399 4.144 3.674 1.00 66.81 91 MET A O 1
ATOM 674 N N . ASP A 1 92 ? 14.130 2.004 3.643 1.00 66.06 92 ASP A N 1
ATOM 675 C CA . ASP A 1 92 ? 14.444 1.926 5.069 1.00 66.06 92 ASP A CA 1
ATOM 676 C C . ASP A 1 92 ? 15.766 2.645 5.410 1.00 66.06 92 ASP A C 1
ATOM 678 O O . ASP A 1 92 ? 16.465 3.182 4.541 1.00 66.06 92 ASP A O 1
ATOM 682 N N . ALA A 1 93 ? 16.128 2.649 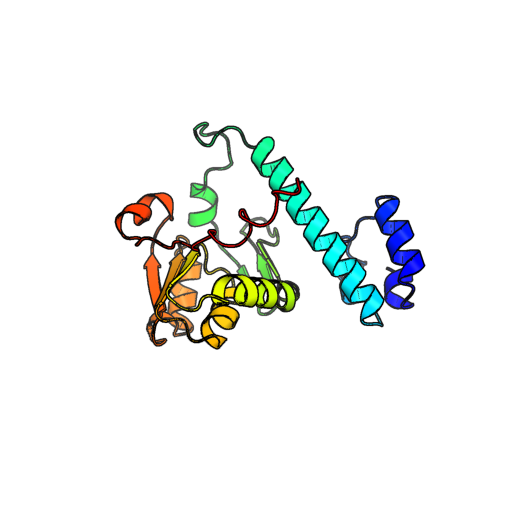6.695 1.00 57.81 93 ALA A N 1
ATOM 683 C CA . ALA A 1 93 ? 17.360 3.271 7.180 1.00 57.81 93 ALA A CA 1
ATOM 684 C C . ALA A 1 93 ? 18.648 2.624 6.628 1.00 57.81 93 ALA A C 1
ATOM 686 O O . ALA A 1 93 ? 19.710 3.248 6.673 1.00 57.81 93 ALA A O 1
ATOM 687 N N . GLU A 1 94 ? 18.567 1.408 6.083 1.00 52.72 94 GLU A N 1
ATOM 688 C CA . GLU A 1 94 ? 19.673 0.693 5.436 1.00 52.72 94 GLU A CA 1
ATOM 689 C C . GLU A 1 94 ? 19.701 0.913 3.911 1.00 52.72 94 GLU A C 1
ATOM 691 O O . GLU A 1 94 ? 20.501 0.292 3.211 1.00 52.72 94 GLU A O 1
ATOM 696 N N . SER A 1 95 ? 18.868 1.821 3.380 1.00 54.91 95 SER A N 1
ATOM 697 C CA . SER A 1 95 ? 18.701 2.070 1.937 1.00 54.91 95 SER A CA 1
ATOM 698 C C . SER A 1 95 ? 18.196 0.859 1.142 1.00 54.91 95 SER A C 1
ATOM 700 O O . SER A 1 95 ? 18.371 0.805 -0.080 1.00 54.91 95 SER A O 1
ATOM 702 N N . LYS A 1 96 ? 17.549 -0.110 1.800 1.00 53.34 96 LYS A N 1
ATOM 703 C CA . LYS A 1 96 ? 16.838 -1.188 1.108 1.00 53.34 96 LYS A CA 1
ATOM 704 C C . LYS A 1 96 ? 15.482 -0.663 0.651 1.00 53.34 96 LYS A C 1
ATOM 706 O O . LYS A 1 96 ? 14.795 0.048 1.384 1.00 53.34 96 LYS A O 1
ATOM 711 N N . ALA A 1 97 ? 15.113 -0.993 -0.584 1.00 56.09 97 ALA A N 1
ATOM 712 C CA . ALA A 1 97 ? 13.809 -0.643 -1.126 1.00 56.09 97 ALA A CA 1
ATOM 713 C C . ALA A 1 97 ? 12.721 -1.438 -0.392 1.00 56.09 97 ALA A C 1
ATOM 715 O O . ALA A 1 97 ? 12.734 -2.667 -0.411 1.00 56.09 97 ALA A O 1
ATOM 716 N N . VAL A 1 98 ? 11.807 -0.721 0.258 1.00 62.47 98 VAL A N 1
ATOM 717 C CA . VAL A 1 98 ? 10.638 -1.284 0.948 1.00 62.47 98 VAL A CA 1
ATOM 718 C C . VAL A 1 98 ? 9.423 -1.280 0.021 1.00 62.47 98 VAL A C 1
ATOM 720 O O . VAL A 1 98 ? 8.631 -2.213 0.057 1.00 62.47 98 VAL A O 1
ATOM 723 N N . MET A 1 99 ? 9.280 -0.243 -0.810 1.00 64.00 99 MET A N 1
ATOM 724 C CA . MET A 1 99 ? 8.202 -0.118 -1.796 1.00 64.00 99 MET A CA 1
ATOM 725 C C . MET A 1 99 ? 8.646 0.790 -2.948 1.00 64.00 99 MET A C 1
ATOM 727 O O . MET A 1 99 ? 9.421 1.727 -2.729 1.00 64.00 99 MET A O 1
ATOM 731 N N . MET A 1 100 ? 8.172 0.534 -4.166 1.00 68.31 100 MET A N 1
ATOM 732 C CA . MET A 1 100 ? 8.561 1.273 -5.372 1.00 68.31 100 MET A CA 1
ATOM 733 C C . MET A 1 100 ? 7.336 1.658 -6.212 1.00 68.31 100 MET A C 1
ATOM 735 O O . MET A 1 100 ? 6.391 0.891 -6.361 1.00 68.31 100 MET A O 1
ATOM 739 N N . ALA A 1 101 ? 7.366 2.827 -6.856 1.00 66.00 101 ALA A N 1
ATOM 740 C CA . ALA A 1 101 ? 6.246 3.325 -7.661 1.00 66.00 101 ALA A CA 1
ATOM 741 C C . ALA A 1 101 ? 5.909 2.445 -8.882 1.00 66.00 101 ALA A C 1
ATOM 743 O O . ALA A 1 101 ? 4.760 2.448 -9.334 1.00 66.00 101 ALA A O 1
ATOM 744 N N . TRP A 1 102 ? 6.872 1.666 -9.398 1.00 68.00 102 TRP A N 1
ATOM 745 C CA . TRP A 1 102 ? 6.634 0.722 -10.500 1.00 68.00 102 TRP A CA 1
ATOM 746 C C . TRP A 1 102 ? 5.633 -0.380 -10.125 1.00 68.00 102 TRP A C 1
ATOM 748 O O . TRP A 1 102 ? 5.022 -0.973 -11.010 1.00 68.00 102 TRP A O 1
ATOM 758 N N . GLU A 1 103 ? 5.393 -0.613 -8.832 1.00 72.25 103 GLU A N 1
ATOM 759 C CA . GLU A 1 103 ? 4.442 -1.612 -8.335 1.00 72.25 103 GLU A CA 1
ATOM 760 C C . GLU A 1 103 ? 2.974 -1.188 -8.540 1.00 72.25 103 GLU A C 1
ATOM 762 O O . GLU A 1 103 ? 2.062 -1.966 -8.262 1.00 72.25 103 GLU A O 1
ATOM 767 N N . ARG A 1 104 ? 2.702 0.021 -9.059 1.00 73.94 104 ARG A N 1
ATOM 768 C CA . ARG A 1 104 ? 1.334 0.540 -9.243 1.00 73.94 104 ARG A CA 1
ATOM 769 C C . ARG A 1 104 ? 0.396 -0.413 -10.011 1.00 73.94 104 ARG A C 1
ATOM 771 O O . ARG A 1 104 ? -0.685 -0.668 -9.482 1.00 73.94 104 ARG A O 1
ATOM 778 N N . PRO A 1 105 ? 0.754 -0.995 -11.176 1.00 73.25 105 PRO A N 1
ATOM 779 C CA . PRO A 1 105 ? -0.133 -1.932 -11.876 1.00 73.25 105 PRO A CA 1
ATOM 780 C C . PRO A 1 105 ? -0.442 -3.185 -11.044 1.00 73.25 105 PRO A C 1
ATOM 782 O O . PRO A 1 105 ? -1.554 -3.713 -11.082 1.00 73.25 105 PRO A O 1
ATOM 785 N N . LEU A 1 106 ? 0.525 -3.637 -10.238 1.00 74.94 106 LEU A N 1
ATOM 786 C CA . LEU A 1 106 ? 0.335 -4.755 -9.322 1.00 74.94 106 LEU A CA 1
ATOM 787 C C . LEU A 1 106 ? -0.625 -4.394 -8.183 1.00 74.94 106 LEU A C 1
ATOM 789 O O . LEU A 1 106 ? -1.501 -5.190 -7.843 1.00 74.94 106 LEU A O 1
ATOM 793 N N . MET A 1 107 ? -0.486 -3.208 -7.592 1.00 83.19 107 MET A N 1
ATOM 794 C CA . MET A 1 107 ? -1.386 -2.736 -6.535 1.00 83.19 107 MET A CA 1
ATOM 795 C C . MET A 1 107 ? -2.819 -2.554 -7.055 1.00 83.19 107 MET A C 1
ATOM 797 O O . MET A 1 107 ? -3.774 -2.927 -6.375 1.00 83.19 107 MET A O 1
ATOM 801 N N . GLU A 1 108 ? -2.987 -2.082 -8.294 1.00 83.12 108 GLU A N 1
ATOM 802 C CA . GLU A 1 108 ? -4.298 -1.997 -8.952 1.00 83.12 108 GLU A CA 1
ATOM 803 C C . GLU A 1 108 ? -4.923 -3.380 -9.192 1.00 83.12 108 GLU A C 1
ATOM 805 O O . GLU A 1 108 ? -6.127 -3.565 -8.982 1.00 83.12 108 GLU A O 1
ATOM 810 N N . ALA A 1 109 ? -4.117 -4.376 -9.572 1.00 76.69 109 ALA A N 1
ATOM 811 C CA . ALA A 1 109 ? -4.580 -5.754 -9.712 1.00 76.69 109 ALA A CA 1
ATOM 812 C C . ALA A 1 109 ? -5.015 -6.365 -8.366 1.00 76.69 109 ALA A C 1
ATOM 814 O O . ALA A 1 109 ? -6.045 -7.046 -8.320 1.00 76.69 109 ALA A O 1
ATOM 815 N N . HIS A 1 110 ? -4.285 -6.087 -7.278 1.00 79.44 110 HIS A N 1
ATOM 816 C CA . HIS A 1 110 ? -4.670 -6.491 -5.920 1.00 79.44 110 HIS A CA 1
ATOM 817 C C . HIS A 1 110 ? -5.974 -5.827 -5.485 1.00 79.44 110 HIS A C 1
ATOM 819 O O . HIS A 1 110 ? -6.904 -6.525 -5.085 1.00 79.44 110 HIS A O 1
ATOM 825 N N . ALA A 1 111 ? -6.076 -4.502 -5.628 1.00 86.88 111 ALA A N 1
ATOM 826 C CA . ALA A 1 111 ? -7.286 -3.761 -5.285 1.00 86.88 111 ALA A CA 1
ATOM 827 C C . ALA A 1 111 ? -8.505 -4.312 -6.032 1.00 86.88 111 ALA A C 1
ATOM 829 O O . ALA A 1 111 ? -9.544 -4.547 -5.422 1.00 86.88 111 ALA A O 1
ATOM 830 N N . ARG A 1 112 ? -8.360 -4.619 -7.329 1.00 83.94 112 ARG A N 1
ATOM 831 C CA . ARG A 1 112 ? -9.419 -5.268 -8.110 1.00 83.94 112 ARG A CA 1
ATOM 832 C C . ARG A 1 112 ? -9.836 -6.611 -7.516 1.00 83.94 112 ARG A C 1
ATOM 834 O O . ARG A 1 112 ? -11.027 -6.882 -7.463 1.00 83.94 112 ARG A O 1
ATOM 841 N N . ALA A 1 113 ? -8.887 -7.466 -7.138 1.00 83.06 113 ALA A N 1
ATOM 842 C CA . ALA A 1 113 ? -9.196 -8.787 -6.593 1.00 83.06 113 ALA A CA 1
ATOM 843 C C . ALA A 1 113 ? -9.929 -8.684 -5.248 1.00 83.06 113 ALA A C 1
ATOM 845 O O . ALA A 1 113 ? -10.970 -9.308 -5.081 1.00 83.06 113 ALA A O 1
ATOM 846 N N . VAL A 1 114 ? -9.436 -7.838 -4.341 1.00 83.88 114 VAL A N 1
ATOM 847 C CA . VAL A 1 114 ? -9.993 -7.681 -2.988 1.00 83.88 114 VAL A CA 1
ATOM 848 C C . VAL A 1 114 ? -11.335 -6.938 -3.001 1.00 83.88 114 VAL A C 1
ATOM 850 O O . VAL A 1 114 ? -12.222 -7.240 -2.210 1.00 83.88 114 VAL A O 1
ATOM 853 N N . CYS A 1 115 ? -11.535 -5.993 -3.925 1.00 88.12 115 CYS A N 1
ATOM 854 C CA . CYS A 1 115 ? -12.772 -5.206 -3.999 1.00 88.12 115 CYS A CA 1
ATOM 855 C C . CYS A 1 115 ? -13.883 -5.863 -4.839 1.00 88.12 115 CYS A C 1
ATOM 857 O O . CYS A 1 115 ? -14.968 -5.296 -4.948 1.00 88.12 115 CYS A O 1
ATOM 859 N N . GLN A 1 116 ? -13.660 -7.041 -5.440 1.00 78.44 116 GLN A N 1
ATOM 860 C CA . GLN A 1 116 ? -14.652 -7.710 -6.303 1.00 78.44 116 GLN A CA 1
ATOM 861 C C . GLN A 1 116 ? -15.986 -8.006 -5.602 1.00 78.44 116 GLN A C 1
ATOM 863 O O . GLN A 1 116 ? -17.024 -8.037 -6.262 1.00 78.44 116 GLN A O 1
ATOM 868 N N . GLY A 1 117 ? -15.963 -8.220 -4.285 1.00 72.69 117 GLY A N 1
ATOM 869 C CA . GLY A 1 117 ? -17.159 -8.459 -3.473 1.00 72.69 117 GLY A CA 1
ATOM 870 C C . GLY A 1 117 ? -17.838 -7.194 -2.940 1.00 72.69 117 GLY A C 1
ATOM 871 O O . GLY A 1 117 ? -18.915 -7.299 -2.356 1.00 72.69 117 GLY A O 1
ATOM 872 N N . GLY A 1 118 ? -17.236 -6.013 -3.127 1.00 78.44 118 GLY A N 1
ATOM 873 C CA . GLY A 1 118 ? -17.619 -4.803 -2.396 1.00 78.44 118 GLY A CA 1
ATOM 874 C C . GLY A 1 118 ? -17.434 -4.963 -0.881 1.00 78.44 118 GLY A C 1
ATOM 875 O O . GLY A 1 118 ? -16.626 -5.769 -0.422 1.00 78.44 118 GLY A O 1
ATOM 876 N N . GLY A 1 119 ? -18.194 -4.204 -0.090 1.00 89.06 119 GLY A N 1
ATOM 877 C CA . GLY A 1 119 ? -18.202 -4.353 1.366 1.00 89.06 119 GLY A CA 1
ATOM 878 C C . GLY A 1 119 ? -17.000 -3.713 2.062 1.00 89.06 119 GLY A C 1
ATOM 879 O O . GLY A 1 119 ? -16.559 -2.626 1.684 1.00 89.06 119 GLY A O 1
ATOM 880 N N . LYS A 1 120 ? -16.514 -4.363 3.124 1.00 93.44 120 LYS A N 1
ATOM 881 C CA . LYS A 1 120 ? -15.439 -3.853 3.984 1.00 93.44 120 LYS A CA 1
ATOM 882 C C . LYS A 1 120 ? -14.090 -4.421 3.566 1.00 93.44 120 LYS A C 1
ATOM 884 O O . LYS A 1 120 ? -13.930 -5.634 3.480 1.00 93.44 120 LYS A O 1
ATOM 889 N N . VAL A 1 121 ? -13.110 -3.547 3.383 1.00 93.69 121 VAL A N 1
ATOM 890 C CA . VAL A 1 121 ? -11.743 -3.906 2.997 1.00 93.69 121 VAL A CA 1
ATOM 891 C C . VAL A 1 121 ? -10.792 -3.563 4.138 1.00 93.69 121 VAL A C 1
ATOM 893 O O . VAL A 1 121 ? -10.851 -2.462 4.685 1.00 93.69 121 VAL A O 1
ATOM 896 N N . LEU A 1 122 ? -9.913 -4.500 4.491 1.00 94.38 122 LEU A N 1
ATOM 897 C CA . LEU A 1 122 ? -8.828 -4.296 5.449 1.00 94.38 122 LEU A CA 1
ATOM 898 C C . LEU A 1 122 ? -7.490 -4.283 4.710 1.00 94.38 122 LEU A C 1
ATOM 900 O O . LEU A 1 122 ? -7.136 -5.269 4.066 1.00 94.38 122 LEU A O 1
ATOM 904 N N . ASN A 1 123 ? -6.729 -3.206 4.875 1.00 94.44 123 ASN A N 1
ATOM 905 C CA . ASN A 1 123 ? -5.318 -3.145 4.528 1.00 94.44 123 ASN A CA 1
ATOM 906 C C . ASN A 1 123 ? -4.455 -3.106 5.804 1.00 94.44 123 ASN A C 1
ATOM 908 O O . ASN A 1 123 ? -4.779 -2.414 6.774 1.00 94.44 123 ASN A O 1
ATOM 912 N N . ILE A 1 124 ? -3.348 -3.852 5.808 1.00 93.69 124 ILE A N 1
ATOM 913 C CA . ILE A 1 124 ? -2.356 -3.860 6.890 1.00 93.69 124 ILE A CA 1
ATOM 914 C C . ILE A 1 124 ? -1.029 -3.363 6.313 1.00 93.69 124 ILE A C 1
ATOM 916 O O . ILE A 1 124 ? -0.354 -4.090 5.588 1.00 93.69 124 ILE A O 1
ATOM 920 N N . GLY A 1 125 ? -0.648 -2.146 6.691 1.00 90.94 125 GLY A N 1
ATOM 921 C CA . GLY A 1 125 ? 0.501 -1.416 6.165 1.00 90.94 125 GLY A CA 1
ATOM 922 C C . GLY A 1 125 ? 0.088 -0.451 5.056 1.00 90.94 125 GLY A C 1
ATOM 923 O O . GLY A 1 125 ? -0.252 -0.865 3.951 1.00 90.94 125 GLY A O 1
ATOM 924 N N . PHE A 1 126 ? 0.151 0.846 5.347 1.00 92.50 126 PHE A N 1
ATOM 925 C CA . PHE A 1 126 ? -0.188 1.917 4.408 1.00 92.50 126 PHE A CA 1
ATOM 926 C C . PHE A 1 126 ? 0.944 2.176 3.402 1.00 92.50 126 PHE A C 1
ATOM 928 O O . PHE A 1 126 ? 0.721 2.387 2.209 1.00 92.50 126 PHE A O 1
ATOM 935 N N . GLY A 1 127 ? 2.193 2.152 3.881 1.00 86.94 127 GLY A N 1
ATOM 936 C CA . GLY A 1 127 ? 3.380 2.330 3.043 1.00 86.94 127 GLY A CA 1
ATOM 937 C C . GLY A 1 127 ? 3.334 3.613 2.202 1.00 86.94 127 GLY A C 1
ATOM 938 O O . GLY A 1 127 ? 3.411 4.727 2.735 1.00 86.94 127 GLY A O 1
ATOM 939 N N . MET A 1 128 ? 3.252 3.456 0.874 1.00 83.56 128 MET A N 1
ATOM 940 C CA . MET A 1 128 ? 3.232 4.585 -0.059 1.00 83.56 128 MET A CA 1
ATOM 941 C C . MET A 1 128 ? 1.862 5.178 -0.335 1.00 83.56 128 MET A C 1
ATOM 943 O O . MET A 1 128 ? 1.898 6.338 -0.722 1.00 83.56 128 MET A O 1
ATOM 947 N N . ASP A 1 129 ?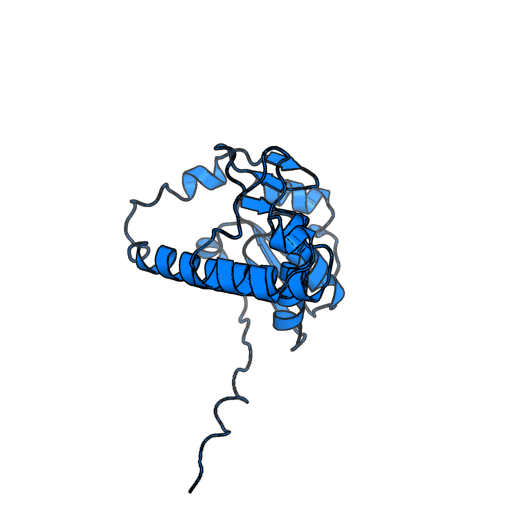 0.755 4.480 -0.038 1.00 89.06 129 ASP A N 1
ATOM 948 C CA . ASP A 1 129 ? -0.645 4.744 -0.447 1.00 89.06 129 ASP A CA 1
ATOM 949 C C . ASP A 1 129 ? -1.125 4.115 -1.770 1.00 89.06 129 ASP A C 1
ATOM 951 O O . ASP A 1 129 ? -2.307 4.203 -2.092 1.00 89.06 129 ASP A O 1
ATOM 955 N N . LEU A 1 130 ? -0.263 3.419 -2.518 1.00 87.50 130 LEU A N 1
ATOM 956 C CA . LEU A 1 130 ? -0.586 2.930 -3.869 1.00 87.50 130 LEU A CA 1
ATOM 957 C C . LEU A 1 130 ? -1.790 1.976 -3.912 1.00 87.50 130 LEU A C 1
ATOM 959 O O . LEU A 1 130 ? -2.676 2.122 -4.758 1.00 87.50 130 LEU A O 1
ATOM 963 N N . VAL A 1 131 ? -1.812 0.982 -3.020 1.00 89.75 131 VAL A N 1
ATOM 964 C CA . VAL A 1 131 ? -2.921 0.020 -2.932 1.00 89.75 131 VAL A CA 1
ATOM 965 C C . VAL A 1 131 ? -4.159 0.670 -2.339 1.00 89.75 131 VAL A C 1
ATOM 967 O O . VAL A 1 131 ? -5.261 0.437 -2.827 1.00 89.75 131 VAL A O 1
ATOM 970 N N . ASP A 1 132 ? -3.980 1.542 -1.350 1.00 95.44 132 ASP A N 1
ATOM 971 C CA . ASP A 1 132 ? -5.074 2.230 -0.684 1.00 95.44 132 ASP A CA 1
ATOM 972 C C . ASP A 1 132 ? -5.800 3.172 -1.652 1.00 95.44 132 ASP A C 1
ATOM 974 O O . ASP A 1 132 ? -7.033 3.187 -1.701 1.00 95.44 132 ASP A O 1
ATOM 978 N N . GLU A 1 133 ? -5.057 3.940 -2.461 1.00 94.44 133 GLU A N 1
ATOM 979 C CA . GLU A 1 133 ? -5.603 4.766 -3.541 1.00 94.44 133 GLU A CA 1
ATOM 980 C C . GLU A 1 133 ? -6.408 3.916 -4.522 1.00 94.44 133 GLU A C 1
ATOM 982 O O . GLU A 1 133 ? -7.514 4.299 -4.911 1.00 94.44 133 GLU A O 1
ATOM 987 N N . ALA A 1 134 ? -5.860 2.767 -4.923 1.00 92.69 134 ALA A N 1
ATOM 988 C CA . ALA A 1 134 ? -6.525 1.863 -5.847 1.00 92.69 134 ALA A CA 1
ATOM 989 C C . ALA A 1 134 ? -7.812 1.276 -5.242 1.00 92.69 134 ALA A C 1
ATOM 991 O O . ALA A 1 134 ? -8.835 1.270 -5.924 1.00 92.69 134 ALA A O 1
ATOM 992 N N . ILE A 1 135 ? -7.798 0.860 -3.970 1.00 94.25 135 ILE A N 1
ATOM 993 C CA . ILE A 1 135 ? -8.978 0.376 -3.231 1.00 94.25 135 ILE A CA 1
ATOM 994 C C . ILE A 1 135 ? -10.049 1.467 -3.154 1.00 94.25 135 ILE A C 1
ATOM 996 O O . ILE A 1 135 ? -11.218 1.212 -3.438 1.00 94.25 135 ILE A O 1
ATOM 1000 N N . GLN A 1 136 ? -9.668 2.706 -2.832 1.00 95.31 136 GLN A N 1
ATOM 1001 C CA . GLN A 1 136 ? -10.617 3.816 -2.702 1.00 95.31 136 GLN A CA 1
ATOM 1002 C C . GLN A 1 136 ? -11.362 4.145 -4.003 1.00 95.31 136 GLN A C 1
ATOM 1004 O O . GLN A 1 136 ? -12.495 4.617 -3.941 1.00 95.31 136 GLN A O 1
ATOM 1009 N N . ARG A 1 137 ? -10.790 3.844 -5.177 1.00 94.19 137 ARG A N 1
ATOM 1010 C CA . ARG A 1 137 ? -11.489 3.994 -6.470 1.00 94.19 137 ARG A CA 1
ATOM 1011 C C . ARG A 1 137 ? -12.671 3.030 -6.639 1.00 94.19 137 ARG A C 1
ATOM 1013 O O . ARG A 1 137 ? -13.523 3.290 -7.482 1.00 94.19 137 ARG A O 1
ATOM 1020 N N . TYR A 1 138 ? -12.726 1.946 -5.864 1.00 92.94 138 TYR A N 1
ATOM 1021 C CA . TYR A 1 138 ? -13.848 1.000 -5.853 1.00 92.94 138 TYR A CA 1
ATOM 1022 C C . TYR A 1 138 ? -14.939 1.365 -4.837 1.00 92.94 138 TYR A C 1
ATOM 1024 O O . TYR A 1 138 ? -15.931 0.650 -4.754 1.00 92.94 138 TYR A O 1
ATOM 1032 N N . GLU A 1 139 ? -14.769 2.458 -4.082 1.00 93.12 139 GLU A N 1
ATOM 1033 C CA . GLU A 1 139 ? -15.751 2.964 -3.112 1.00 93.12 139 GLU A CA 1
ATOM 1034 C C . GLU A 1 139 ? -16.297 1.879 -2.151 1.00 93.12 139 GLU A C 1
ATOM 1036 O O . GLU A 1 139 ? -17.511 1.665 -2.087 1.00 93.12 139 GLU A O 1
ATOM 1041 N N . PRO A 1 140 ? -15.431 1.178 -1.387 1.00 93.50 140 PRO A N 1
ATOM 1042 C CA . PRO A 1 140 ? -15.885 0.159 -0.439 1.00 93.50 140 PRO A CA 1
ATOM 1043 C C . PRO A 1 140 ? -16.793 0.764 0.644 1.00 93.50 140 PRO A C 1
ATOM 1045 O O . PRO A 1 140 ? -16.704 1.955 0.950 1.00 93.50 140 PRO A O 1
ATOM 1048 N N . GLU A 1 141 ? -17.623 -0.059 1.285 1.00 94.19 141 GLU A N 1
ATOM 1049 C CA . GLU A 1 141 ? -18.467 0.374 2.410 1.00 94.19 141 GLU A CA 1
ATOM 1050 C C . GLU A 1 141 ? -17.622 0.919 3.569 1.00 94.19 141 GLU A C 1
ATOM 1052 O O . GLU A 1 141 ? -17.956 1.946 4.163 1.00 94.19 141 GLU A O 1
ATOM 1057 N N . GLU A 1 142 ? -16.503 0.252 3.855 1.00 94.50 142 GLU A N 1
ATOM 1058 C CA . GLU A 1 142 ? -15.479 0.697 4.798 1.00 94.50 142 GLU A CA 1
ATOM 1059 C C . GLU A 1 142 ? -14.101 0.230 4.316 1.00 94.50 142 GLU A C 1
ATOM 1061 O O . GLU A 1 142 ? -13.940 -0.899 3.859 1.00 94.50 142 GLU A O 1
ATOM 1066 N N . HIS A 1 143 ? -13.096 1.085 4.438 1.00 96.44 143 HIS A N 1
ATOM 1067 C CA . HIS A 1 143 ? -11.700 0.788 4.173 1.00 96.44 143 HIS A CA 1
ATOM 1068 C C . HIS A 1 143 ? -10.898 1.000 5.456 1.00 96.44 143 HIS A C 1
ATOM 1070 O O . HIS A 1 143 ? -10.579 2.133 5.823 1.00 96.44 143 HIS A O 1
ATOM 1076 N N . THR A 1 144 ? -10.610 -0.088 6.164 1.00 96.94 144 THR A N 1
ATOM 1077 C CA . THR A 1 144 ? -9.787 -0.049 7.371 1.00 96.94 144 THR A CA 1
ATOM 1078 C C . THR A 1 144 ? -8.314 -0.174 7.001 1.00 96.94 144 THR A C 1
ATOM 1080 O O . THR A 1 144 ? -7.935 -1.135 6.342 1.00 96.94 144 THR A O 1
ATOM 1083 N N . ILE A 1 145 ? -7.484 0.758 7.464 1.00 97.38 145 ILE A N 1
ATOM 1084 C CA . ILE A 1 145 ? -6.033 0.761 7.256 1.00 97.38 145 ILE A CA 1
ATOM 1085 C C . ILE A 1 145 ? -5.353 0.664 8.619 1.00 97.38 145 ILE A C 1
ATOM 1087 O O . ILE A 1 145 ? -5.530 1.541 9.470 1.00 97.38 145 ILE A O 1
ATOM 1091 N N . VAL A 1 146 ? -4.571 -0.391 8.828 1.00 96.69 146 VAL A N 1
ATOM 1092 C CA . VAL A 1 146 ? -3.715 -0.547 10.010 1.00 96.69 146 VAL A CA 1
ATOM 1093 C C . VAL A 1 146 ? -2.308 -0.076 9.668 1.00 96.69 146 VAL A C 1
ATOM 1095 O O . VAL A 1 146 ? -1.702 -0.611 8.745 1.00 96.69 146 VAL A O 1
ATOM 1098 N N . GLU A 1 147 ? -1.761 0.882 10.413 1.00 94.75 147 GLU A N 1
ATOM 1099 C CA . GLU A 1 147 ? -0.387 1.361 10.214 1.00 94.75 147 GLU A CA 1
ATOM 1100 C C . GLU A 1 147 ? 0.343 1.477 11.552 1.00 94.75 147 GLU A C 1
ATOM 1102 O O . GLU A 1 147 ? -0.138 2.120 12.486 1.00 94.75 147 GLU A O 1
ATOM 1107 N N . ALA A 1 148 ? 1.517 0.856 11.641 1.00 92.12 148 ALA A N 1
ATOM 1108 C CA . ALA A 1 148 ? 2.296 0.768 12.870 1.00 92.12 148 ALA A CA 1
ATOM 1109 C C . ALA A 1 148 ? 3.401 1.828 12.947 1.00 92.12 148 ALA A C 1
ATOM 1111 O O . ALA A 1 148 ? 3.783 2.235 14.045 1.00 92.12 148 ALA A O 1
ATOM 1112 N N . HIS A 1 149 ? 3.934 2.267 11.804 1.00 88.56 149 HIS A N 1
ATOM 1113 C CA . HIS A 1 149 ? 5.093 3.144 11.739 1.00 88.56 149 HIS A CA 1
ATOM 1114 C C . HIS A 1 149 ? 4.691 4.616 11.950 1.00 88.56 149 HIS A C 1
ATOM 1116 O O . HIS A 1 149 ? 3.948 5.172 11.133 1.00 88.56 149 HIS A O 1
ATOM 1122 N N . PRO A 1 150 ? 5.214 5.310 12.984 1.00 88.69 150 PRO A N 1
ATOM 1123 C CA . PRO A 1 150 ? 4.800 6.677 13.314 1.00 88.69 150 PRO A CA 1
ATOM 1124 C C . PRO A 1 150 ? 4.982 7.684 12.168 1.00 88.69 150 PRO A C 1
ATOM 1126 O O . PRO A 1 150 ? 4.107 8.516 11.931 1.00 88.69 150 PRO A O 1
ATOM 1129 N N . GLU A 1 151 ? 6.099 7.610 11.429 1.00 87.88 151 GLU A N 1
ATOM 1130 C CA . GLU A 1 151 ? 6.358 8.519 10.297 1.00 87.88 151 GLU A CA 1
ATOM 1131 C C . GLU A 1 151 ? 5.405 8.281 9.112 1.00 87.88 151 GLU A C 1
ATOM 1133 O O . GLU A 1 151 ? 4.894 9.247 8.538 1.00 87.88 151 GLU A O 1
ATOM 1138 N N . VAL A 1 152 ? 5.111 7.016 8.781 1.00 89.19 152 VAL A N 1
ATOM 1139 C CA . VAL A 1 152 ? 4.149 6.646 7.730 1.00 89.19 152 VAL A CA 1
ATOM 1140 C C . VAL A 1 152 ? 2.750 7.107 8.133 1.00 89.19 152 VAL A C 1
ATOM 1142 O O . VAL A 1 152 ? 2.066 7.755 7.344 1.00 89.19 152 VAL A O 1
ATOM 1145 N N . TYR A 1 153 ? 2.357 6.872 9.386 1.00 93.19 153 TYR A N 1
ATOM 1146 C CA . TYR A 1 153 ? 1.083 7.331 9.933 1.00 93.19 153 TYR A CA 1
ATOM 1147 C C . TYR A 1 153 ? 0.939 8.859 9.873 1.00 93.19 153 TYR A C 1
ATOM 1149 O O . TYR A 1 153 ? -0.068 9.385 9.395 1.00 93.19 153 TYR A O 1
ATOM 1157 N N . ALA A 1 154 ? 1.971 9.600 10.286 1.00 91.69 154 ALA A N 1
ATOM 1158 C CA . ALA A 1 154 ? 1.967 11.057 10.197 1.00 91.69 154 ALA A CA 1
ATOM 1159 C C . ALA A 1 154 ? 1.876 11.549 8.740 1.00 91.69 154 ALA A C 1
ATOM 1161 O O . ALA A 1 154 ? 1.194 12.542 8.470 1.00 91.69 154 ALA A O 1
ATOM 1162 N N . ARG A 1 155 ? 2.536 10.865 7.793 1.00 92.06 155 ARG A N 1
ATOM 1163 C CA . ARG A 1 155 ? 2.418 11.146 6.352 1.00 92.06 155 ARG A CA 1
ATOM 1164 C C . ARG A 1 155 ? 1.001 10.873 5.847 1.00 92.06 155 ARG A C 1
ATOM 1166 O O . ARG A 1 155 ? 0.437 11.744 5.192 1.00 92.06 155 ARG A O 1
ATOM 1173 N N . MET A 1 156 ? 0.417 9.727 6.190 1.00 95.00 156 MET A N 1
ATOM 1174 C CA . MET A 1 156 ? -0.960 9.356 5.847 1.00 95.00 156 MET A CA 1
ATOM 1175 C C . MET A 1 156 ? -1.949 10.454 6.266 1.00 95.00 156 MET A C 1
ATOM 1177 O O . MET A 1 156 ? -2.740 10.924 5.446 1.00 95.00 156 MET A O 1
ATOM 1181 N N . LEU A 1 157 ? -1.846 10.950 7.505 1.00 95.69 157 LEU A N 1
ATOM 1182 C CA . LEU A 1 157 ? -2.688 12.053 7.981 1.00 95.69 157 LEU A CA 1
ATOM 1183 C C . LEU A 1 157 ? -2.452 13.361 7.210 1.00 95.69 157 LEU A C 1
ATOM 1185 O O . LEU A 1 157 ? -3.416 14.027 6.842 1.00 95.69 157 LEU A O 1
ATOM 1189 N N . LYS A 1 158 ? -1.195 13.718 6.912 1.00 94.62 158 LYS A N 1
ATOM 1190 C CA . LYS A 1 158 ? -0.866 14.914 6.107 1.00 94.62 158 LYS A CA 1
ATOM 1191 C C . LYS A 1 158 ? -1.419 14.849 4.683 1.00 94.62 158 LYS A C 1
ATOM 1193 O O . LYS A 1 158 ? -1.743 15.887 4.118 1.00 94.62 158 LYS A O 1
ATOM 1198 N N . LEU A 1 159 ? -1.523 13.650 4.116 1.00 93.06 159 LEU A N 1
ATOM 1199 C CA . LEU A 1 159 ? -2.127 13.398 2.806 1.00 93.06 159 LEU A CA 1
ATOM 1200 C C . LEU A 1 159 ? -3.670 13.422 2.842 1.00 93.06 159 LEU A C 1
ATOM 1202 O O . LEU A 1 159 ? -4.310 13.196 1.818 1.00 93.06 159 LEU A O 1
ATOM 1206 N N . GLY A 1 160 ? -4.278 13.685 4.004 1.00 96.00 160 GLY A N 1
ATOM 1207 C CA . GLY A 1 160 ? -5.729 13.815 4.156 1.00 96.00 160 GLY A CA 1
ATOM 1208 C C . GLY A 1 160 ? -6.470 12.483 4.262 1.00 96.00 160 GLY A C 1
ATOM 1209 O O . GLY A 1 160 ? -7.695 12.455 4.174 1.00 96.00 160 GLY A O 1
ATOM 1210 N N . TRP A 1 161 ? -5.770 11.363 4.473 1.00 96.50 161 TRP A N 1
ATOM 1211 C CA . TRP A 1 161 ? -6.416 10.048 4.574 1.00 96.50 161 TRP A CA 1
ATOM 1212 C C . TRP A 1 161 ? -7.378 9.932 5.755 1.00 96.50 161 TRP A C 1
ATOM 1214 O O . TRP A 1 161 ? -8.387 9.246 5.639 1.00 96.50 161 TRP A O 1
ATOM 1224 N N . GLY A 1 162 ? -7.119 10.648 6.853 1.00 93.56 162 GLY A N 1
ATOM 1225 C CA . GLY A 1 162 ? -8.031 10.694 8.001 1.00 93.56 162 GLY A CA 1
ATOM 1226 C C . GLY A 1 162 ? -9.352 11.423 7.730 1.00 93.56 162 GLY A C 1
ATOM 1227 O O . GLY A 1 162 ? -10.279 11.302 8.523 1.00 93.56 162 GLY A O 1
ATOM 1228 N N . GLU A 1 163 ? -9.448 12.166 6.626 1.00 95.44 163 GLU A N 1
ATOM 1229 C CA . GLU A 1 163 ? -10.644 12.920 6.229 1.00 95.44 163 GLU A CA 1
ATOM 1230 C C . GLU A 1 163 ? -11.383 12.265 5.053 1.00 95.44 163 GLU A C 1
ATOM 1232 O O . GLU A 1 163 ? -12.487 12.687 4.695 1.00 95.44 163 GLU A O 1
ATOM 1237 N N . LYS A 1 164 ? -10.794 11.231 4.434 1.00 95.94 164 LYS A N 1
ATOM 1238 C CA . LYS A 1 164 ? -11.439 10.501 3.343 1.00 95.94 164 LYS A CA 1
ATOM 1239 C C . LYS A 1 164 ? -12.702 9.819 3.861 1.00 95.94 164 LYS A C 1
ATOM 1241 O O . LYS A 1 164 ? -12.732 9.233 4.944 1.00 95.94 164 LYS A O 1
ATOM 1246 N N . LYS A 1 165 ? -13.762 9.883 3.052 1.00 94.50 165 LYS A N 1
ATOM 1247 C CA . LYS A 1 165 ? -15.000 9.144 3.309 1.00 94.50 165 LYS A CA 1
ATOM 1248 C C . LYS A 1 165 ? -14.660 7.659 3.461 1.00 94.50 165 LYS A C 1
ATOM 1250 O O . LYS A 1 165 ? -13.702 7.192 2.854 1.00 94.50 165 LYS A O 1
ATOM 1255 N N . ASN A 1 166 ? -15.447 6.934 4.261 1.00 94.31 166 ASN A N 1
ATOM 1256 C CA . ASN A 1 166 ? -15.384 5.474 4.396 1.00 94.31 166 ASN A CA 1
ATOM 1257 C C . ASN A 1 166 ? -13.993 4.905 4.745 1.00 94.31 166 ASN A C 1
ATOM 1259 O O . ASN A 1 166 ? -13.818 3.698 4.674 1.00 94.31 166 ASN A O 1
ATOM 1263 N N . VAL A 1 167 ? -13.027 5.727 5.166 1.00 97.31 167 VAL A N 1
ATOM 1264 C CA . VAL A 1 167 ? -11.711 5.285 5.631 1.00 97.31 167 VAL A CA 1
ATOM 1265 C C . VAL A 1 167 ? -11.693 5.259 7.156 1.00 97.31 167 VAL A C 1
ATOM 1267 O O . VAL A 1 167 ? -12.061 6.234 7.813 1.00 97.31 167 VAL A O 1
ATOM 1270 N N . ARG A 1 168 ? -11.218 4.148 7.722 1.00 96.75 168 ARG A N 1
ATOM 1271 C CA . ARG A 1 168 ? -10.955 3.989 9.153 1.00 96.75 168 ARG A CA 1
ATOM 1272 C C . ARG A 1 168 ? -9.479 3.694 9.363 1.00 96.75 168 ARG A C 1
ATOM 1274 O O . ARG A 1 168 ? -8.978 2.675 8.908 1.00 96.75 168 ARG A O 1
ATOM 1281 N N . ILE A 1 169 ? -8.781 4.560 10.083 1.00 97.31 169 ILE A N 1
ATOM 1282 C CA . ILE A 1 169 ? -7.358 4.372 10.365 1.00 97.31 169 ILE A CA 1
ATOM 1283 C C . ILE A 1 169 ? -7.185 3.804 11.773 1.00 97.31 169 ILE A C 1
ATOM 1285 O O . ILE A 1 169 ? -7.738 4.342 12.732 1.00 97.31 169 ILE A O 1
ATOM 1289 N N . VAL A 1 170 ? -6.375 2.754 11.897 1.00 96.44 170 VAL A N 1
ATOM 1290 C CA . VAL A 1 170 ? -6.013 2.131 13.172 1.00 96.44 170 VAL A CA 1
ATOM 1291 C C . VAL A 1 170 ? -4.496 2.197 13.335 1.00 96.44 170 VAL A C 1
ATOM 1293 O O . VAL A 1 170 ? -3.747 1.560 12.597 1.00 96.44 170 VAL A O 1
ATOM 1296 N N . PHE A 1 171 ? -4.030 2.996 14.295 1.00 95.38 171 PHE A N 1
ATOM 1297 C CA . PHE A 1 171 ? -2.602 3.134 14.572 1.00 95.38 171 PHE A CA 1
ATOM 1298 C C . PHE A 1 171 ? -2.115 2.031 15.513 1.00 95.38 171 PHE A C 1
ATOM 1300 O O . PHE A 1 171 ? -2.634 1.885 16.621 1.00 95.38 171 PHE A O 1
ATOM 1307 N N . GLY A 1 172 ? -1.093 1.290 15.093 1.00 90.62 172 GLY A N 1
ATOM 1308 C CA . GLY A 1 172 ? -0.443 0.265 15.901 1.00 90.62 172 GLY A CA 1
ATOM 1309 C C . GLY A 1 172 ? -0.022 -0.955 15.092 1.00 90.62 172 GLY A C 1
ATOM 1310 O O . GLY A 1 172 ? -0.341 -1.097 13.912 1.00 90.62 172 GLY A O 1
ATOM 1311 N N . ARG A 1 173 ? 0.710 -1.862 15.743 1.00 88.00 173 ARG A N 1
ATOM 1312 C CA . ARG A 1 173 ? 1.032 -3.168 15.162 1.00 88.00 173 ARG A CA 1
ATOM 1313 C C . ARG A 1 173 ? -0.257 -3.962 15.007 1.00 88.00 173 ARG A C 1
ATOM 1315 O O . ARG A 1 173 ? -1.078 -3.985 15.922 1.00 88.00 173 ARG A O 1
ATOM 1322 N N . TRP A 1 174 ? -0.422 -4.648 13.879 1.00 88.25 174 TRP A N 1
ATOM 1323 C CA . TRP A 1 174 ? -1.639 -5.415 13.606 1.00 88.25 174 TRP A CA 1
ATOM 1324 C C . TRP A 1 174 ? -1.939 -6.445 14.703 1.00 88.25 174 TRP A C 1
ATOM 1326 O O . TRP A 1 174 ? -3.100 -6.623 15.054 1.00 88.25 174 TRP A O 1
ATOM 1336 N N . GLN A 1 175 ? -0.907 -7.042 15.309 1.00 86.81 175 GLN A N 1
ATOM 1337 C CA . GLN A 1 175 ? -1.032 -7.979 16.429 1.00 86.81 175 GLN A CA 1
ATOM 1338 C C . GLN A 1 175 ? -1.702 -7.343 17.654 1.00 86.81 175 GLN A C 1
ATOM 1340 O O . GLN A 1 175 ? -2.540 -7.973 18.296 1.00 86.81 175 GLN A O 1
ATOM 1345 N N . ASP A 1 176 ? -1.352 -6.093 17.953 1.00 87.94 176 ASP A N 1
ATOM 1346 C CA . ASP A 1 176 ? -1.824 -5.374 19.137 1.00 87.94 176 ASP A CA 1
ATOM 1347 C C . ASP A 1 176 ? -3.233 -4.812 18.922 1.00 87.94 176 ASP A C 1
ATOM 1349 O O . ASP A 1 176 ? -4.021 -4.685 19.862 1.00 87.94 176 ASP A O 1
ATOM 1353 N N . VAL A 1 177 ? -3.569 -4.489 17.670 1.00 90.06 177 VAL A N 1
ATOM 1354 C CA . VAL A 1 177 ? -4.866 -3.903 17.314 1.00 90.06 177 VAL A CA 1
ATOM 1355 C C . VAL A 1 177 ? -5.885 -4.931 16.837 1.00 90.06 177 VAL A C 1
ATOM 1357 O O . VAL A 1 177 ? -7.039 -4.565 16.640 1.00 90.06 177 VAL A O 1
ATOM 1360 N N . MET A 1 178 ? -5.514 -6.213 16.729 1.00 86.44 178 MET A N 1
ATOM 1361 C CA . MET A 1 178 ? -6.430 -7.315 16.401 1.00 86.44 178 MET A CA 1
ATOM 1362 C C . MET A 1 178 ? -7.777 -7.249 17.148 1.00 86.44 178 MET A C 1
ATOM 1364 O O . MET A 1 178 ? -8.805 -7.412 16.495 1.00 86.44 178 MET A O 1
ATOM 1368 N N . PRO A 1 179 ? -7.839 -6.966 18.468 1.00 89.19 179 PRO A N 1
ATOM 1369 C CA . PRO A 1 179 ? -9.114 -6.875 19.189 1.00 89.19 179 PRO A CA 1
ATOM 1370 C C . PRO A 1 179 ? -10.039 -5.732 18.737 1.00 89.19 179 PRO A C 1
ATOM 1372 O O . PRO A 1 179 ? -11.212 -5.723 19.098 1.00 89.19 179 PRO A O 1
ATOM 1375 N N . GLN A 1 180 ? -9.511 -4.751 18.002 1.00 85.69 180 GLN A N 1
ATOM 1376 C CA . GLN A 1 180 ? -10.248 -3.607 17.454 1.00 85.69 180 GLN A CA 1
ATOM 1377 C C . GLN A 1 180 ? -10.757 -3.878 16.030 1.00 85.69 180 GLN A C 1
ATOM 1379 O O . GLN A 1 180 ? -11.563 -3.109 15.510 1.00 85.69 180 GLN A O 1
ATOM 1384 N N . LEU A 1 181 ? -10.262 -4.940 15.386 1.00 86.25 181 LEU A N 1
ATOM 1385 C CA . LEU A 1 181 ? -10.612 -5.297 14.019 1.00 86.25 181 LEU A CA 1
ATOM 1386 C C . LEU A 1 181 ? -11.911 -6.109 13.983 1.00 86.25 181 LEU A C 1
ATOM 1388 O O . LEU A 1 181 ? -12.212 -6.900 14.875 1.00 86.25 181 LEU A O 1
ATOM 1392 N N . GLU A 1 182 ? -12.687 -5.901 12.925 1.00 82.50 182 GLU A N 1
ATOM 1393 C CA . GLU A 1 182 ? -13.922 -6.639 12.667 1.00 82.50 182 GLU A CA 1
ATOM 1394 C C . GLU A 1 182 ? -13.646 -7.966 11.938 1.00 82.50 182 GLU A C 1
ATOM 1396 O O . GLU A 1 182 ? -12.501 -8.311 11.648 1.00 82.50 182 GLU A O 1
ATOM 1401 N N . SER A 1 183 ? -14.700 -8.730 11.639 1.00 79.81 183 SER A N 1
ATOM 1402 C CA . SER A 1 183 ? -14.601 -9.871 10.722 1.00 79.81 183 SER A CA 1
ATOM 1403 C C . SER A 1 183 ? -14.601 -9.360 9.279 1.00 79.81 183 SER A C 1
ATOM 1405 O O . SER A 1 183 ? -15.485 -8.602 8.877 1.00 79.81 183 SER A O 1
ATOM 1407 N N . TYR A 1 184 ? -13.591 -9.782 8.523 1.00 74.88 184 TYR A N 1
ATOM 1408 C CA . TYR A 1 184 ? -13.424 -9.508 7.099 1.00 74.88 184 TYR A CA 1
ATOM 1409 C C . TYR A 1 184 ? -13.433 -10.858 6.380 1.00 74.88 184 TYR A C 1
ATOM 1411 O O . TYR A 1 184 ? -12.386 -11.433 6.091 1.00 74.88 184 TYR A O 1
ATOM 1419 N N . ASP A 1 185 ? -14.626 -11.416 6.189 1.00 66.75 185 ASP A N 1
ATOM 1420 C CA . ASP A 1 185 ? -14.792 -12.718 5.549 1.00 66.75 185 ASP A CA 1
ATOM 1421 C C . ASP A 1 185 ? -15.035 -12.527 4.044 1.00 66.75 185 ASP A C 1
ATOM 1423 O O . ASP A 1 185 ? -16.045 -11.952 3.637 1.00 66.75 185 ASP A O 1
ATOM 1427 N N . GLU A 1 186 ? -14.164 -13.084 3.200 1.00 54.00 186 GLU A N 1
ATOM 1428 C CA . GLU A 1 186 ? -14.583 -13.492 1.859 1.00 54.00 186 GLU A CA 1
ATOM 1429 C C . GLU A 1 186 ? -15.368 -14.800 1.999 1.00 54.00 186 GLU A C 1
ATOM 1431 O O . GLU A 1 186 ? -14.834 -15.825 2.435 1.00 54.00 186 GLU A O 1
ATOM 1436 N N . GLU A 1 187 ? -16.645 -14.806 1.616 1.00 43.19 187 GLU A N 1
ATOM 1437 C CA . GLU A 1 187 ? -17.405 -16.049 1.508 1.00 43.19 187 GLU A CA 1
ATOM 1438 C C . GLU A 1 187 ? -16.830 -16.894 0.349 1.00 43.19 187 GLU A C 1
ATOM 1440 O O . GLU A 1 187 ? -17.324 -16.887 -0.776 1.00 43.19 187 GLU A O 1
ATOM 1445 N N . TRP A 1 188 ? -15.780 -17.681 0.611 1.00 43.94 188 TRP A N 1
ATOM 1446 C CA . TRP A 1 188 ? -15.090 -18.551 -0.363 1.00 43.94 188 TRP A CA 1
ATOM 1447 C C . TRP A 1 188 ? -15.957 -19.736 -0.865 1.00 43.94 188 TRP A C 1
ATOM 1449 O O . TRP A 1 188 ? -15.471 -20.767 -1.336 1.00 43.94 188 TRP A O 1
ATOM 1459 N N . ARG A 1 189 ? -17.285 -19.659 -0.726 1.00 36.97 189 ARG A N 1
ATOM 1460 C CA . ARG A 1 189 ? -18.202 -20.806 -0.810 1.00 36.97 189 ARG A CA 1
ATOM 1461 C C . ARG A 1 189 ? -18.597 -21.251 -2.219 1.00 36.97 189 ARG A C 1
ATOM 1463 O O . ARG A 1 189 ? -19.307 -22.255 -2.325 1.00 36.97 189 ARG A O 1
ATOM 1470 N N . SER A 1 190 ? -18.146 -20.605 -3.296 1.00 38.53 190 SER A N 1
ATOM 1471 C CA . SER A 1 190 ? -18.609 -20.961 -4.651 1.00 38.53 190 SER A CA 1
ATOM 1472 C C . SER A 1 190 ? -17.636 -21.791 -5.505 1.00 38.53 190 SER A C 1
ATOM 1474 O O . SER A 1 190 ? -18.103 -22.479 -6.411 1.00 38.53 190 SER A O 1
ATOM 1476 N N . LEU A 1 191 ? -16.332 -21.861 -5.197 1.00 40.62 191 LEU A N 1
ATOM 1477 C CA . LEU A 1 191 ? -15.365 -22.597 -6.042 1.00 40.62 191 LEU A CA 1
ATOM 1478 C C . LEU A 1 191 ? -15.131 -24.069 -5.643 1.00 40.62 191 LEU A C 1
ATOM 1480 O O . LEU A 1 191 ? -14.606 -24.845 -6.437 1.00 40.62 191 LEU A O 1
ATOM 1484 N N . ALA A 1 192 ? -15.592 -24.512 -4.468 1.00 41.81 192 ALA A N 1
ATOM 1485 C CA . ALA A 1 192 ? -15.404 -25.896 -4.003 1.00 41.81 192 ALA A CA 1
ATOM 1486 C C . ALA A 1 192 ? -16.540 -26.879 -4.379 1.00 41.81 192 ALA A C 1
ATOM 1488 O O . ALA A 1 192 ? -16.469 -28.060 -4.039 1.00 41.81 192 ALA A O 1
ATOM 1489 N N . LYS A 1 193 ? -17.604 -26.442 -5.077 1.00 41.34 193 LYS A N 1
ATOM 1490 C CA . LYS A 1 193 ? -18.765 -27.303 -5.419 1.00 41.34 193 LYS A CA 1
ATOM 1491 C C . LYS A 1 193 ? -18.840 -27.760 -6.886 1.00 41.34 193 LYS A C 1
ATOM 1493 O O . LYS A 1 193 ? -19.879 -28.255 -7.309 1.00 41.34 193 LYS A O 1
ATOM 1498 N N . GLY A 1 194 ? -17.748 -27.663 -7.645 1.00 41.44 194 GLY A N 1
ATOM 1499 C CA . GLY A 1 194 ? -17.707 -28.023 -9.072 1.00 41.44 194 GLY A CA 1
ATOM 1500 C C . GLY A 1 194 ? -17.095 -29.385 -9.430 1.00 41.44 194 GLY A C 1
ATOM 1501 O O . GLY A 1 194 ? -16.812 -29.611 -10.599 1.00 41.44 194 GLY A O 1
ATOM 1502 N N . GLY A 1 195 ? -16.850 -30.282 -8.468 1.00 38.75 195 GLY A N 1
ATOM 1503 C CA . GLY A 1 195 ? -16.084 -31.517 -8.699 1.00 38.75 195 GLY A CA 1
ATOM 1504 C C . GLY A 1 195 ? -16.751 -32.789 -8.183 1.00 38.75 195 GLY A C 1
ATOM 1505 O O . GLY A 1 195 ? -16.196 -33.474 -7.331 1.00 38.75 195 GLY A O 1
ATOM 1506 N N . ARG A 1 196 ? -17.943 -33.123 -8.683 1.00 38.69 196 ARG A N 1
ATOM 1507 C CA . ARG A 1 196 ? -18.467 -34.499 -8.637 1.00 38.69 196 ARG A CA 1
ATOM 1508 C C . ARG A 1 196 ? -18.880 -34.902 -10.047 1.00 38.69 196 ARG A C 1
ATOM 1510 O O . ARG A 1 196 ? -20.026 -34.700 -10.436 1.00 38.69 196 ARG A O 1
ATOM 1517 N N . TYR A 1 197 ? -17.937 -35.461 -10.798 1.00 36.31 197 TYR A N 1
ATOM 1518 C CA . TYR A 1 197 ? -18.274 -36.284 -11.954 1.00 36.31 197 TYR A CA 1
ATOM 1519 C C . TYR A 1 197 ? -18.439 -37.731 -11.485 1.00 36.31 197 TYR A C 1
ATOM 1521 O O . TYR A 1 197 ? -17.616 -38.246 -10.729 1.00 36.31 197 TYR A O 1
ATOM 1529 N N . LYS A 1 198 ? -19.590 -38.292 -11.861 1.00 39.22 198 LYS A N 1
ATOM 1530 C CA . LYS A 1 198 ? -19.938 -39.710 -11.771 1.00 39.22 198 LYS A CA 1
ATOM 1531 C C . LYS A 1 198 ? -19.055 -40.545 -12.689 1.00 39.22 198 LYS A C 1
ATOM 1533 O O . LYS A 1 198 ? -18.635 -39.989 -13.727 1.00 39.22 198 LYS A O 1
#

Foldseek 3Di:
DVCQLVQPQVVLLVCVVVPNDQCDADPVRDGSLNNRPDDSNNVSSVVSVVVVCVVVVVVVVVVPDPPPDPPDPDVVCQLVWDWDDDPAFIATNVRDTPDGPVCLVVLLVVLCVQCVVAEEAEAEACHPVSNVVSVVVSVHQAYEYEHAHPVVVVVCVVVVQVVDPRYHYHYHHCVVCVVVDDDDDDPPPPPPPPDDDD

Sequence (198 aa):
MHAAEGGHAAVARLLLDCGAPWNVLSPSGLSAGDLASDPDTYDLLLDHALRSELILGTVARRQAAPANSDDGPPAENYLESRVSFSEERVMDAESKAVMMAWERPLMEAHARAVCQGGGKVLNIGFGMDLVDEAIQRYEPEEHTIVEAHPEVYARMLKLGWGEKKNVRIVFGRWQDVMPQLESYDEEWRSLAKGGRYK

InterPro domains:
  IPR029063 S-adenosyl-L-methionine-dependent methyltransferase superfamily [G3DSA:3.40.50.150] (63-186)
  IPR029063 S-adenosyl-L-methionine-dependent methyltransferase superfamily [SSF53335] (82-185)
  IPR036770 Ankyrin repeat-containing domain superfamily [G3DSA:1.25.40.20] (1-59)
  IPR036770 Ankyrin repeat-containing domain superfamily [SSF48403] (1-49)
  IPR051038 RMT2/GAMT Methyltransferase [PTHR32379] (1-185)

Organism: Panicum virgatum (NCBI:txid38727)

Secondary structure (DSSP, 8-state):
-HHHHTT-HHHHHHHHHTT--TTPPPTTS--TTTT--SHHHHHHHHHHHHHHHHHHHHHHHHHSPPTT-TTSSPHHHHHHS--EE-SSEEE-TT--EEEEGGGHHHHHHHHHHHGGG-SEEEEE--TTSHHHHHHHTT--SEEEEEE--HHHHHHHHHTTGGGSTTEEEEES-HHHHGGG--------TTSTTS----

Radius of gyration: 19.68 Å; chains: 1; bounding box: 44×55×48 Å

pLDDT: mean 77.75, std 17.88, range [36.31, 97.38]